Protein AF-A0A0J6S9B8-F1 (afdb_monomer_lite)

Foldseek 3Di:
DLVVLVVQLVVLVVVPPVSVVSNVVSVVVNVVVVVVVVVVVVVVVVVVVVVVVVVVVVVVVVVVVVVVVVVVVVVVVVVVVVVVVVVVVVVVVVVVVVVVVVVVVVVVVVVVVVVVVVVVVVVVVVVVVVVVVVVVVVVVVVVVVVVVLVVVVVVVDPLSLLVCLVVLLVNLVVQVVCVVVVNDADALPDQSGDDSLVVNVPDCPPPLSVQLNVLSVQLRVLSSQLRVCVVVVNPVRNVVSVVSNVVSSVSNSVSSVVVSVD

Sequence (262 aa):
TNLLALNATIEAARAGEAGRGFAVVAAEVKQLSGQTARATEQIRGRLAVLLQELAAIQAAVAESRHAVASGTAAVARVESRVAQEGQAVARSAEGIRALAEVLGQQEAATAEISAGVQQVAGKAQKTRSEIDGLMEILVRAEAAAQDALGASAARGLSAYALVRLPADMGMWKRRLAAALVGLGSVGAAEPPFRDAAADLGIDATDPAAARLIAAGAEAKGHAAAMAAALGQNDWGKAIPAYQAFETAAKAMVAAAEGLARR

Organism: NCBI:txid1187852

Radius of gyration: 68.64 Å; chains: 1; bounding box: 128×27×180 Å

Secondary structure (DSSP, 8-state):
-HHHHHHHHHHHHHTGGGGHHHHHHHHHHHHHHHHHHHHHHHHHHHHHHHHHHHHHHHHHHHHHHHHHHHHHHHHHHHHHHHHHHHHHHHHHHHHHHHHHHHHHHHHHHHHHHHHHHHHHHHHHHHHHHHHHHHHHHHHHHHHHHHHHHHHHHTT--TTHHHHHHHHHHHHHHHHHHHHHTTSS---TTS-SS--HHHHTT--TTSHHHHHHHHHHHHHHHHHHHHHHHHHTT-HHHHHHHHHHHHHHHHHHHHHHHHHHT-

pLDDT: mean 88.13, std 9.47, range [54.19, 98.44]

InterPro domains:
  IPR004089 Methyl-accepting chemotaxis protein (MCP) signalling domain [PF00015] (1-121)
  IPR004089 Methyl-accepting chemotaxis protein (MCP) signalling domain [PS50111] (1-121)

Structure (mmCIF, N/CA/C/O backbone):
data_AF-A0A0J6S9B8-F1
#
_entry.id   AF-A0A0J6S9B8-F1
#
loop_
_atom_site.group_PDB
_atom_site.id
_atom_site.type_symbol
_atom_site.label_atom_id
_atom_site.label_alt_id
_atom_site.label_comp_id
_atom_site.label_asym_id
_atom_site.label_entity_id
_atom_site.label_seq_id
_atom_site.pdbx_PDB_ins_code
_atom_site.Cartn_x
_atom_site.Cartn_y
_atom_site.Cartn_z
_atom_site.occupancy
_atom_site.B_iso_or_equiv
_atom_site.auth_seq_id
_atom_site.auth_comp_id
_atom_site.auth_asym_id
_atom_site.auth_atom_id
_atom_site.pdbx_PDB_model_num
ATOM 1 N N . THR A 1 1 ? -64.694 -10.418 80.039 1.00 82.56 1 THR A N 1
ATOM 2 C CA . THR A 1 1 ? -64.930 -9.285 80.963 1.00 82.56 1 THR A CA 1
ATOM 3 C C . THR A 1 1 ? -66.244 -8.566 80.686 1.00 82.56 1 THR A C 1
ATOM 5 O O . THR A 1 1 ? -67.045 -8.496 81.602 1.00 82.56 1 THR A O 1
ATOM 8 N N . ASN A 1 2 ? -66.552 -8.141 79.453 1.00 83.38 2 ASN A N 1
ATOM 9 C CA . ASN A 1 2 ? -67.821 -7.452 79.132 1.00 83.38 2 ASN A CA 1
ATOM 10 C C . ASN A 1 2 ? -69.100 -8.239 79.512 1.00 83.38 2 ASN A C 1
ATOM 12 O O . ASN A 1 2 ? -70.012 -7.684 80.114 1.00 83.38 2 ASN A O 1
ATOM 16 N N . LEU A 1 3 ? -69.151 -9.545 79.214 1.00 84.62 3 LEU A N 1
ATOM 17 C CA . LEU A 1 3 ? -70.282 -10.414 79.589 1.00 84.62 3 LEU A CA 1
ATOM 18 C C . LEU A 1 3 ? -70.400 -10.623 81.107 1.00 84.62 3 LEU A C 1
ATOM 20 O O . LEU A 1 3 ? -71.501 -10.683 81.641 1.00 84.62 3 LEU A O 1
ATOM 24 N N . LEU A 1 4 ? -69.264 -10.680 81.808 1.00 85.94 4 LEU A N 1
ATOM 25 C CA . LEU A 1 4 ? -69.227 -10.773 83.271 1.00 85.94 4 LEU A CA 1
ATOM 26 C C . LEU A 1 4 ? -69.739 -9.479 83.918 1.00 85.94 4 LEU A C 1
ATOM 28 O O . LEU A 1 4 ? -70.525 -9.537 84.855 1.00 85.94 4 LEU A O 1
ATOM 32 N N . ALA A 1 5 ? -69.348 -8.322 83.378 1.00 86.88 5 ALA A N 1
ATOM 33 C CA . ALA A 1 5 ? -69.825 -7.016 83.823 1.00 86.88 5 ALA A CA 1
ATOM 34 C C . ALA A 1 5 ? -71.331 -6.837 83.573 1.00 86.88 5 ALA A C 1
ATOM 36 O O . ALA A 1 5 ? -72.035 -6.323 84.431 1.00 86.88 5 ALA A O 1
ATOM 37 N N . LEU A 1 6 ? -71.841 -7.328 82.437 1.00 84.56 6 LEU A N 1
ATOM 38 C CA . LEU A 1 6 ? -73.271 -7.327 82.128 1.00 84.56 6 LEU A CA 1
ATOM 39 C C . LEU A 1 6 ? -74.076 -8.178 83.122 1.00 84.56 6 LEU A C 1
ATOM 41 O O . LEU A 1 6 ? -75.077 -7.699 83.650 1.00 84.56 6 LEU A O 1
ATOM 45 N N . ASN A 1 7 ? -73.618 -9.401 83.408 1.00 86.44 7 ASN A N 1
ATOM 46 C CA . ASN A 1 7 ? -74.248 -10.267 84.408 1.00 86.44 7 ASN A CA 1
ATOM 47 C C . ASN A 1 7 ? -74.227 -9.620 85.803 1.00 86.44 7 ASN A C 1
ATOM 49 O O . ASN A 1 7 ? -75.223 -9.677 86.518 1.00 86.44 7 ASN A O 1
ATOM 53 N N . ALA A 1 8 ? -73.136 -8.935 86.161 1.00 85.81 8 ALA A N 1
ATOM 54 C CA . ALA A 1 8 ? -73.041 -8.193 87.416 1.00 85.81 8 ALA A CA 1
ATOM 55 C C . ALA A 1 8 ? -74.003 -6.990 87.476 1.00 85.81 8 ALA A C 1
ATOM 57 O O . ALA A 1 8 ? -74.590 -6.741 88.524 1.00 85.81 8 ALA A O 1
ATOM 58 N N . THR A 1 9 ? -74.221 -6.265 86.371 1.00 84.38 9 THR A N 1
ATOM 59 C CA . THR A 1 9 ? -75.218 -5.178 86.313 1.00 84.38 9 THR A CA 1
ATOM 60 C C . THR A 1 9 ? -76.645 -5.706 86.487 1.00 84.38 9 THR A C 1
ATOM 62 O O . THR A 1 9 ? -77.443 -5.076 87.179 1.00 84.38 9 THR A O 1
ATOM 65 N N . ILE A 1 10 ? -76.964 -6.858 85.885 1.00 84.44 10 ILE A N 1
ATOM 66 C CA . ILE A 1 10 ? -78.279 -7.508 86.008 1.00 84.44 10 ILE A CA 1
ATOM 67 C C . ILE A 1 10 ? -78.537 -7.917 87.465 1.00 84.44 10 ILE A C 1
ATOM 69 O O . ILE A 1 10 ? -79.589 -7.588 88.012 1.00 84.44 10 ILE A O 1
ATOM 73 N N . GLU A 1 11 ? -77.565 -8.556 88.120 1.00 88.25 11 GLU A N 1
ATOM 74 C CA . GLU A 1 11 ? -77.735 -9.004 89.508 1.00 88.25 11 GLU A CA 1
ATOM 75 C C . GLU A 1 11 ? -77.735 -7.832 90.504 1.00 88.25 11 GLU A C 1
ATOM 77 O O . GLU A 1 11 ? -78.488 -7.842 91.478 1.00 88.25 11 GLU A O 1
ATOM 82 N N . ALA A 1 12 ? -76.986 -6.760 90.219 1.00 85.56 12 ALA A N 1
ATOM 83 C CA . ALA A 1 12 ? -77.038 -5.520 90.992 1.00 85.56 12 ALA A CA 1
ATOM 84 C C . ALA A 1 12 ? -78.398 -4.804 90.874 1.00 85.56 12 ALA A C 1
ATOM 86 O O . ALA A 1 12 ? -78.894 -4.277 91.868 1.00 85.56 12 ALA A O 1
ATOM 87 N N . ALA A 1 13 ? -79.034 -4.821 89.695 1.00 82.56 13 ALA A N 1
ATOM 88 C CA . ALA A 1 13 ? -80.389 -4.295 89.508 1.00 82.56 13 ALA A CA 1
ATOM 89 C C . ALA A 1 13 ? -81.443 -5.137 90.250 1.00 82.56 13 ALA A C 1
ATOM 91 O O . ALA A 1 13 ? -82.409 -4.597 90.789 1.00 82.56 13 ALA A O 1
ATOM 92 N N . ARG A 1 14 ? -81.229 -6.456 90.331 1.00 85.75 14 ARG A N 1
ATOM 93 C CA . ARG A 1 14 ? -82.096 -7.398 91.052 1.00 85.75 14 ARG A CA 1
ATOM 94 C C . ARG A 1 14 ? -82.077 -7.194 92.572 1.00 85.75 14 ARG A C 1
ATOM 96 O O . ARG A 1 14 ? -83.083 -7.450 93.226 1.00 85.75 14 ARG A O 1
ATOM 103 N N . ALA A 1 15 ? -80.966 -6.700 93.121 1.00 85.88 15 ALA A N 1
ATOM 104 C CA . ALA A 1 15 ? -80.798 -6.398 94.545 1.00 85.88 15 ALA A CA 1
ATOM 105 C C . ALA A 1 15 ? -81.412 -5.049 94.998 1.00 85.88 15 ALA A C 1
ATOM 107 O O . ALA A 1 15 ? -81.367 -4.726 96.187 1.00 85.88 15 ALA A O 1
ATOM 108 N N . GLY A 1 16 ? -81.990 -4.250 94.089 1.00 80.25 16 GLY A N 1
ATOM 109 C CA . GLY A 1 16 ? -82.663 -2.987 94.427 1.00 80.25 16 GLY A CA 1
ATOM 110 C C . GLY A 1 16 ? -81.725 -1.912 95.006 1.00 80.25 16 GLY A C 1
ATOM 111 O O . GLY A 1 16 ? -80.613 -1.717 94.517 1.00 80.25 16 GLY A O 1
ATOM 112 N N . GLU A 1 17 ? -82.159 -1.193 96.051 1.00 78.31 17 GLU A N 1
ATOM 113 C CA . GLU A 1 17 ? -81.389 -0.104 96.697 1.00 78.31 17 GLU A CA 1
ATOM 114 C C . GLU A 1 17 ? -80.023 -0.572 97.243 1.00 78.31 17 GLU A C 1
ATOM 116 O O . GLU A 1 17 ? -79.034 0.154 97.132 1.00 78.31 17 GLU A O 1
ATOM 121 N N . ALA A 1 18 ? -79.926 -1.811 97.745 1.00 78.94 18 ALA A N 1
ATOM 122 C CA . ALA A 1 18 ? -78.680 -2.379 98.273 1.00 78.94 18 ALA A CA 1
ATOM 123 C C . ALA A 1 18 ? -77.620 -2.657 97.182 1.00 78.94 18 ALA A C 1
ATOM 125 O O . ALA A 1 18 ? -76.432 -2.767 97.484 1.00 78.94 18 ALA A O 1
ATOM 126 N N . GLY A 1 19 ? -78.030 -2.752 95.910 1.00 84.00 19 GLY A N 1
ATOM 127 C CA . GLY A 1 19 ? -77.163 -3.062 94.768 1.00 84.00 19 GLY A CA 1
ATOM 128 C C . GLY A 1 19 ? -76.593 -1.848 94.025 1.00 84.00 19 GLY A C 1
ATOM 129 O O . GLY A 1 19 ? -75.769 -2.025 93.127 1.00 84.00 19 GLY A O 1
ATOM 130 N N . ARG A 1 20 ? -76.980 -0.610 94.380 1.00 81.56 20 ARG A N 1
ATOM 131 C CA . ARG A 1 20 ? -76.606 0.613 93.633 1.00 81.56 20 ARG A CA 1
ATOM 132 C C . ARG A 1 20 ? -75.097 0.788 93.436 1.00 81.56 20 ARG A C 1
ATOM 134 O O . ARG A 1 20 ? -74.664 1.096 92.328 1.00 81.56 20 ARG A O 1
ATOM 141 N N . GLY A 1 21 ? -74.294 0.561 94.478 1.00 85.94 21 GLY A N 1
ATOM 142 C CA . GLY A 1 21 ? -72.831 0.666 94.392 1.00 85.94 21 GLY A CA 1
ATOM 143 C C . GLY A 1 21 ? -72.216 -0.369 93.442 1.00 85.94 21 GLY A C 1
ATOM 144 O O . GLY A 1 21 ? -71.359 -0.035 92.626 1.00 85.94 21 GLY A O 1
ATOM 145 N N . PHE A 1 22 ? -72.718 -1.609 93.474 1.00 87.75 22 PHE A N 1
ATOM 146 C CA . PHE A 1 22 ? -72.291 -2.671 92.559 1.00 87.75 22 PHE A CA 1
ATOM 147 C C . PHE A 1 22 ? -72.713 -2.401 91.111 1.00 87.75 22 PHE A C 1
ATOM 149 O O . PHE A 1 22 ? -71.955 -2.711 90.193 1.00 87.75 22 PHE A O 1
ATOM 156 N N . ALA A 1 23 ? -73.873 -1.775 90.891 1.00 86.69 23 ALA A N 1
ATOM 157 C CA . ALA A 1 23 ? -74.338 -1.406 89.557 1.00 86.69 23 ALA A CA 1
ATOM 158 C C . ALA A 1 23 ? -73.419 -0.366 88.889 1.00 86.69 23 ALA A C 1
ATOM 160 O O . ALA A 1 23 ? -73.105 -0.510 87.707 1.00 86.69 23 ALA A O 1
ATOM 161 N N . VAL A 1 24 ? -72.937 0.633 89.645 1.00 88.62 24 VAL A N 1
ATOM 162 C CA . VAL A 1 24 ? -71.978 1.641 89.151 1.00 88.62 24 VAL A CA 1
ATOM 163 C C . VAL A 1 24 ? 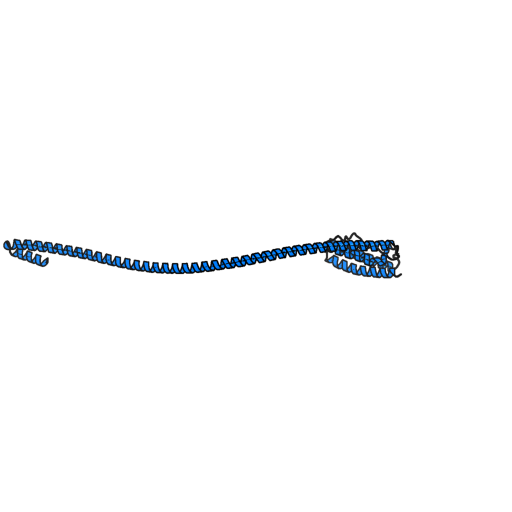-70.646 0.989 88.777 1.00 88.62 24 VAL A C 1
ATOM 165 O O . VAL A 1 24 ? -70.154 1.195 87.670 1.00 88.62 24 VAL A O 1
ATOM 168 N N . VAL A 1 25 ? -70.097 0.137 89.649 1.00 90.88 25 VAL A N 1
ATOM 169 C CA . VAL A 1 25 ? -68.846 -0.586 89.360 1.00 90.88 25 VAL A CA 1
ATOM 170 C C . VAL A 1 25 ? -69.007 -1.497 88.139 1.00 90.88 25 VAL A C 1
ATOM 172 O O . VAL A 1 25 ? -68.148 -1.510 87.260 1.00 90.88 25 VAL A O 1
ATOM 175 N N . ALA A 1 26 ? -70.119 -2.228 88.027 1.00 90.56 26 ALA A N 1
ATOM 176 C CA . ALA A 1 26 ? -70.382 -3.096 86.883 1.00 90.56 26 ALA A CA 1
ATOM 177 C C . ALA A 1 26 ? -70.512 -2.310 85.563 1.00 90.56 26 ALA A C 1
ATOM 179 O O . ALA A 1 26 ? -70.000 -2.755 84.533 1.00 90.56 26 ALA A O 1
ATOM 180 N N . ALA A 1 27 ? -71.140 -1.128 85.586 1.00 88.38 27 ALA A N 1
ATOM 181 C CA . ALA A 1 27 ? -71.220 -0.239 84.427 1.00 88.38 27 ALA A CA 1
ATOM 182 C C . ALA A 1 27 ? -69.834 0.282 84.000 1.00 88.38 27 ALA A C 1
ATOM 184 O O . ALA A 1 27 ? -69.509 0.228 82.812 1.00 88.38 27 ALA A O 1
ATOM 185 N N . GLU A 1 28 ? -68.990 0.683 84.954 1.00 92.25 28 GLU A N 1
ATOM 186 C CA . GLU A 1 28 ? -67.619 1.139 84.689 1.00 92.25 28 GLU A CA 1
ATOM 187 C C . GLU A 1 28 ? -66.758 0.008 84.097 1.00 92.25 28 GLU A C 1
ATOM 189 O O . GLU A 1 28 ? -66.085 0.187 83.081 1.00 92.25 28 GLU A O 1
ATOM 194 N N . VAL A 1 29 ? -66.853 -1.213 84.646 1.00 93.44 29 VAL A N 1
ATOM 195 C CA . VAL A 1 29 ? -66.151 -2.398 84.115 1.00 93.44 29 VAL A CA 1
ATOM 196 C C . VAL A 1 29 ? -66.637 -2.751 82.704 1.00 93.44 29 VAL A C 1
ATOM 198 O O . VAL A 1 29 ? -65.832 -3.147 81.851 1.00 93.44 29 VAL A O 1
ATOM 201 N N . LYS A 1 30 ? -67.937 -2.599 82.416 1.00 88.75 30 LYS A N 1
ATOM 202 C CA . LYS A 1 30 ? -68.505 -2.789 81.071 1.00 88.75 30 LYS A CA 1
ATOM 203 C C . LYS A 1 30 ? -67.944 -1.753 80.091 1.00 88.75 30 LYS A C 1
ATOM 205 O O . LYS A 1 30 ? -67.518 -2.117 78.992 1.00 88.75 30 LYS A O 1
ATOM 210 N N . GLN A 1 31 ? -67.883 -0.485 80.494 1.00 91.88 31 GLN A N 1
ATOM 211 C CA . GLN A 1 31 ? -67.331 0.600 79.684 1.00 91.88 31 GLN A CA 1
ATOM 212 C C . GLN A 1 31 ? -65.833 0.407 79.404 1.00 91.88 31 GLN A C 1
ATOM 214 O O . GLN A 1 31 ? -65.429 0.474 78.237 1.00 91.88 31 GLN A O 1
ATOM 219 N N . LEU A 1 32 ? -65.030 0.088 80.429 1.00 93.75 32 LEU A N 1
ATOM 220 C CA . LEU A 1 32 ? -63.610 -0.247 80.274 1.00 93.75 32 LEU A CA 1
ATOM 221 C C . LEU A 1 32 ? -63.427 -1.438 79.335 1.00 93.75 32 LEU A C 1
ATOM 223 O O . LEU A 1 32 ? -62.639 -1.361 78.401 1.00 93.75 32 LEU A O 1
ATOM 227 N N . SER A 1 33 ? -64.207 -2.511 79.512 1.00 94.19 33 SER A N 1
ATOM 228 C CA . SER A 1 33 ? -64.139 -3.690 78.637 1.00 94.19 33 SER A CA 1
ATOM 229 C C . SER A 1 33 ? -64.409 -3.336 77.170 1.00 94.19 33 SER A C 1
ATOM 231 O O . SER A 1 33 ? -63.730 -3.843 76.276 1.00 94.19 33 SER A O 1
ATOM 233 N N . GLY A 1 34 ? -65.375 -2.447 76.911 1.00 93.06 34 GLY A N 1
ATOM 234 C CA . GLY A 1 34 ? -65.659 -1.936 75.569 1.00 93.06 34 GLY A CA 1
ATOM 235 C C . GLY A 1 34 ? -64.537 -1.057 75.005 1.00 93.06 34 GLY A C 1
ATOM 236 O O . GLY A 1 34 ? -64.209 -1.160 73.822 1.00 93.06 34 GLY A O 1
ATOM 237 N N . GLN A 1 35 ? -63.912 -0.207 75.827 1.00 94.38 35 GLN A N 1
ATOM 238 C CA . GLN A 1 35 ? -62.706 0.534 75.432 1.00 94.38 35 GLN A CA 1
ATOM 239 C C . GLN A 1 35 ? -61.536 -0.407 75.116 1.00 94.38 35 GLN A C 1
ATOM 241 O O . GLN A 1 35 ? -60.927 -0.258 74.060 1.00 94.38 35 GLN A O 1
ATOM 246 N N . THR A 1 36 ? -61.270 -1.412 75.953 1.00 94.81 36 THR A N 1
ATOM 247 C CA . THR A 1 36 ? -60.215 -2.409 75.725 1.00 94.81 36 THR A CA 1
ATOM 248 C C . THR A 1 36 ? -60.436 -3.179 74.425 1.00 94.81 36 THR A C 1
ATOM 250 O O . THR A 1 36 ? -59.493 -3.363 73.657 1.00 94.81 36 THR A O 1
ATOM 253 N N . ALA A 1 37 ? -61.673 -3.597 74.134 1.00 94.25 37 ALA A N 1
ATOM 254 C CA . ALA A 1 37 ? -62.001 -4.286 72.886 1.00 94.25 37 ALA A CA 1
ATOM 255 C C . ALA A 1 37 ? -61.728 -3.402 71.657 1.00 94.25 37 ALA A C 1
ATOM 257 O O . ALA A 1 37 ? -61.067 -3.842 70.718 1.00 94.25 37 ALA A O 1
ATOM 258 N N . ARG A 1 38 ? -62.158 -2.132 71.690 1.00 95.06 38 ARG A N 1
ATOM 259 C CA . ARG A 1 38 ? -61.890 -1.165 70.610 1.00 95.06 38 ARG A CA 1
ATOM 260 C C . ARG A 1 38 ? -60.400 -0.892 70.422 1.00 95.06 38 ARG A C 1
ATOM 262 O O . ARG A 1 38 ? -59.928 -0.905 69.291 1.00 95.06 38 ARG A O 1
ATOM 269 N N . ALA A 1 39 ? -59.662 -0.687 71.511 1.00 95.81 39 ALA A N 1
ATOM 270 C CA . ALA A 1 39 ? -58.216 -0.491 71.456 1.00 95.81 39 ALA A CA 1
ATOM 271 C C . ALA A 1 39 ? -57.509 -1.722 70.866 1.00 95.81 39 ALA A C 1
ATOM 273 O O . ALA A 1 39 ? -56.611 -1.583 70.040 1.00 95.81 39 ALA A O 1
ATOM 274 N N . THR A 1 40 ? -57.959 -2.927 71.227 1.00 95.81 40 THR A N 1
ATOM 275 C CA . THR A 1 40 ? -57.417 -4.180 70.689 1.00 95.81 40 THR A CA 1
ATOM 276 C C . THR A 1 40 ? -57.686 -4.301 69.189 1.00 95.81 40 THR A C 1
ATOM 278 O O . THR A 1 40 ? -56.783 -4.692 68.454 1.00 95.81 40 THR A O 1
ATOM 281 N N . GLU A 1 41 ? -58.871 -3.913 68.704 1.00 95.88 41 GLU A N 1
ATOM 282 C CA . GLU A 1 41 ? -59.127 -3.894 67.258 1.00 95.88 41 GLU A CA 1
ATOM 283 C C . GLU A 1 41 ? -58.307 -2.848 66.506 1.00 95.88 41 GLU A C 1
ATOM 285 O O . GLU A 1 41 ? -57.776 -3.130 65.433 1.00 95.88 41 GLU A O 1
ATOM 290 N N . GLN A 1 42 ? -58.110 -1.663 67.082 1.00 96.94 42 GLN A N 1
ATOM 291 C C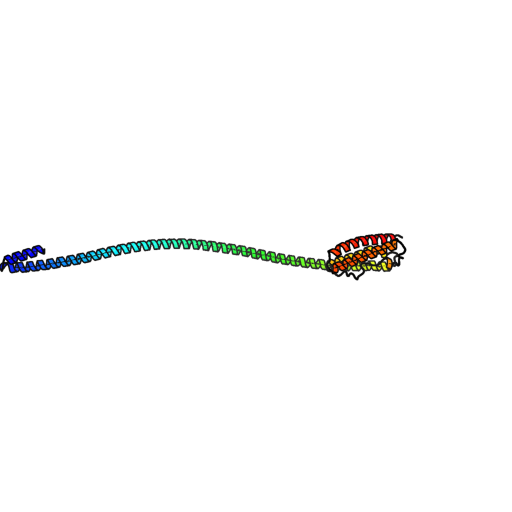A . GLN A 1 42 ? -57.203 -0.674 66.497 1.00 96.94 42 GLN A CA 1
ATOM 292 C C . GLN A 1 42 ? -55.762 -1.198 66.421 1.00 96.94 42 GLN A C 1
ATOM 294 O O . GLN A 1 42 ? -55.089 -0.987 65.412 1.00 96.94 42 GLN A O 1
ATOM 299 N N . ILE A 1 43 ? -55.291 -1.908 67.453 1.00 96.69 43 ILE A N 1
ATOM 300 C CA . ILE A 1 43 ? -53.974 -2.560 67.451 1.00 96.69 43 ILE A CA 1
ATOM 301 C C . ILE A 1 43 ? -53.906 -3.637 66.362 1.00 96.69 43 ILE A C 1
ATOM 303 O O . ILE A 1 43 ? -52.930 -3.663 65.615 1.00 96.69 43 ILE A O 1
ATOM 307 N N . ARG A 1 44 ? -54.935 -4.484 66.217 1.00 97.06 44 ARG A N 1
ATOM 308 C CA . ARG A 1 44 ? -54.997 -5.497 65.147 1.00 97.06 44 ARG A CA 1
ATOM 309 C C . ARG A 1 44 ? -54.942 -4.870 63.759 1.00 97.06 44 ARG A C 1
ATOM 311 O O . ARG A 1 44 ? -54.160 -5.324 62.930 1.00 97.06 44 ARG A O 1
ATOM 318 N N . GLY A 1 45 ? -55.707 -3.804 63.525 1.00 97.44 45 GLY A N 1
ATOM 319 C CA . GLY A 1 45 ? -55.681 -3.067 62.261 1.00 97.44 45 GLY A CA 1
ATOM 320 C C . GLY A 1 45 ? -54.296 -2.490 61.955 1.00 97.44 45 GLY A C 1
ATOM 321 O O . GLY A 1 45 ? -53.779 -2.677 60.857 1.00 97.44 45 GLY A O 1
ATOM 322 N N . ARG A 1 46 ? -53.646 -1.863 62.946 1.00 97.19 46 ARG A N 1
ATOM 323 C CA . ARG A 1 46 ? -52.271 -1.354 62.799 1.00 97.19 46 ARG A CA 1
ATOM 324 C C . ARG A 1 46 ? -51.262 -2.468 62.526 1.00 97.19 46 ARG A C 1
ATOM 326 O O . ARG A 1 46 ? -50.380 -2.288 61.695 1.00 97.19 46 ARG A O 1
ATOM 333 N N . LEU A 1 47 ? -51.398 -3.614 63.193 1.00 97.06 47 LEU A N 1
ATOM 334 C CA . LEU A 1 47 ? -50.527 -4.766 62.972 1.00 97.06 47 LEU A CA 1
ATOM 335 C C . LEU A 1 47 ? -50.688 -5.327 61.554 1.00 97.06 47 LEU A C 1
ATOM 337 O O . LEU A 1 47 ? -49.690 -5.650 60.920 1.00 97.06 47 LEU A O 1
ATOM 341 N N . ALA A 1 48 ? -51.916 -5.402 61.036 1.00 97.19 48 ALA A N 1
ATOM 342 C CA . ALA A 1 48 ? -52.169 -5.849 59.668 1.00 97.19 48 ALA A CA 1
ATOM 343 C C . ALA A 1 48 ? -51.497 -4.932 58.630 1.00 97.19 48 ALA A C 1
ATOM 345 O O . ALA A 1 48 ? -50.841 -5.429 57.717 1.00 97.19 48 ALA A O 1
ATOM 346 N N . VAL A 1 49 ? -51.594 -3.609 58.811 1.00 97.75 49 VAL A N 1
ATOM 347 C CA . VAL A 1 49 ? -50.911 -2.628 57.947 1.00 97.75 49 VAL A CA 1
ATOM 348 C C . VAL A 1 49 ? -49.393 -2.794 58.025 1.00 97.75 49 VAL A C 1
ATOM 350 O O . VAL A 1 49 ? -48.747 -2.914 56.989 1.00 97.75 49 VAL A O 1
ATOM 353 N N . LEU A 1 50 ? -48.824 -2.897 59.231 1.00 97.44 50 LEU A N 1
ATOM 354 C CA . LEU A 1 50 ? -47.383 -3.113 59.410 1.00 97.44 50 LEU A CA 1
ATOM 355 C C . LEU A 1 50 ? -46.896 -4.397 58.730 1.00 97.44 50 LEU A C 1
ATOM 357 O O . LEU A 1 50 ? -45.836 -4.398 58.111 1.00 97.44 50 LEU A O 1
ATOM 361 N N . LEU A 1 51 ? -47.657 -5.491 58.818 1.00 97.25 51 LEU A N 1
ATOM 362 C CA . LEU A 1 51 ? -47.310 -6.746 58.145 1.00 97.25 51 LEU A CA 1
ATOM 363 C C . LEU A 1 51 ? -47.342 -6.601 56.617 1.00 97.25 51 LEU A C 1
ATOM 365 O O . LEU A 1 51 ? -46.467 -7.139 55.937 1.00 97.25 51 LEU A O 1
ATOM 369 N N . GLN A 1 52 ? -48.308 -5.854 56.079 1.00 97.69 52 GLN A N 1
ATOM 370 C CA . GLN A 1 52 ? -48.382 -5.562 54.648 1.00 97.69 52 GLN A CA 1
ATOM 371 C C . GLN A 1 52 ? -47.201 -4.695 54.181 1.00 97.69 52 GLN A C 1
ATOM 373 O O . GLN A 1 52 ? -46.582 -4.999 53.160 1.00 97.69 52 GLN A O 1
ATOM 378 N N . GLU A 1 53 ? -46.847 -3.655 54.937 1.00 97.94 53 GLU A N 1
ATOM 379 C CA . GLU A 1 53 ? -45.678 -2.815 54.656 1.00 97.94 53 GLU A CA 1
ATOM 380 C C . GLU A 1 53 ? -44.378 -3.626 54.714 1.00 97.94 53 GLU A C 1
ATOM 382 O O . GLU A 1 53 ? -43.529 -3.505 53.832 1.00 97.94 53 GLU A O 1
ATOM 387 N N . LEU A 1 54 ? -44.241 -4.525 55.694 1.00 97.75 54 LEU A N 1
ATOM 388 C CA . LEU A 1 54 ? -43.071 -5.392 55.819 1.00 97.75 54 LEU A CA 1
ATOM 389 C C . LEU A 1 54 ? -42.930 -6.348 54.624 1.00 97.75 54 LEU A C 1
ATOM 391 O O . LEU A 1 54 ? -41.813 -6.618 54.178 1.00 97.75 54 LEU A O 1
ATOM 395 N N . ALA A 1 55 ? -44.043 -6.854 54.087 1.00 97.44 55 ALA A N 1
ATOM 396 C CA . ALA A 1 55 ? -44.039 -7.672 52.877 1.00 97.44 55 ALA A CA 1
ATOM 397 C C . ALA A 1 55 ? -43.603 -6.860 51.644 1.00 97.44 55 ALA A C 1
ATOM 399 O O . ALA A 1 55 ? -42.778 -7.332 50.859 1.00 97.44 55 ALA A O 1
ATOM 400 N N . ALA A 1 56 ? -44.085 -5.620 51.507 1.00 97.69 56 ALA A N 1
ATOM 401 C CA . ALA A 1 56 ? -43.673 -4.719 50.430 1.00 97.69 56 ALA A CA 1
ATOM 402 C C . ALA A 1 56 ? -42.177 -4.367 50.512 1.00 97.69 56 ALA A C 1
ATOM 404 O O . ALA A 1 56 ? -41.474 -4.410 49.502 1.00 97.69 56 ALA A O 1
ATOM 405 N N . ILE A 1 57 ? -41.662 -4.098 51.718 1.00 98.06 57 ILE A N 1
ATOM 406 C CA . ILE A 1 57 ? -40.233 -3.844 51.950 1.00 98.06 57 ILE A CA 1
ATOM 407 C C . ILE A 1 57 ? -39.398 -5.066 51.554 1.00 98.06 57 ILE A C 1
ATOM 409 O O . ILE A 1 57 ? -38.385 -4.920 50.872 1.00 98.06 57 ILE A O 1
ATOM 413 N N . GLN A 1 58 ? -39.815 -6.277 51.933 1.00 98.12 58 GLN A N 1
ATOM 414 C CA . GLN A 1 58 ? -39.097 -7.497 51.554 1.00 98.12 58 GLN A CA 1
ATOM 415 C C . GLN A 1 58 ? -39.050 -7.698 50.035 1.00 98.12 58 GLN A C 1
ATOM 417 O O . GLN A 1 58 ? -37.992 -8.049 49.506 1.00 98.12 58 GLN A O 1
ATOM 422 N N . ALA A 1 59 ? -40.151 -7.425 49.329 1.00 97.94 59 ALA A N 1
ATOM 423 C CA . ALA A 1 59 ? -40.183 -7.476 47.869 1.00 97.94 59 ALA A CA 1
ATOM 424 C C . ALA A 1 59 ? -39.222 -6.449 47.242 1.00 97.94 59 ALA A C 1
ATOM 426 O O . ALA A 1 59 ? -38.400 -6.813 46.402 1.00 97.94 59 ALA A O 1
ATOM 427 N N . ALA A 1 60 ? -39.242 -5.199 47.715 1.00 98.12 60 ALA A N 1
ATOM 428 C CA . ALA A 1 60 ? -38.351 -4.143 47.230 1.00 98.12 60 ALA A CA 1
ATOM 429 C C . ALA A 1 60 ? -36.862 -4.451 47.490 1.00 98.12 60 ALA A C 1
ATOM 431 O O . ALA A 1 60 ? -35.997 -4.165 46.658 1.00 98.12 60 ALA A O 1
ATOM 432 N N . VAL A 1 61 ? -36.544 -5.078 48.629 1.00 98.25 61 VAL A N 1
ATOM 433 C CA . VAL A 1 61 ? -35.182 -5.540 48.945 1.00 98.25 61 VAL A CA 1
ATOM 434 C C . VAL A 1 61 ? -34.754 -6.675 48.013 1.00 98.25 61 VAL A C 1
ATOM 436 O O . VAL A 1 61 ? -33.612 -6.677 47.548 1.00 98.25 61 VAL A O 1
ATOM 439 N N . ALA A 1 62 ? -35.639 -7.630 47.716 1.00 97.94 62 ALA A N 1
ATOM 440 C CA . ALA A 1 62 ? -35.345 -8.707 46.773 1.00 97.94 62 ALA A CA 1
ATOM 441 C C . ALA A 1 62 ? -35.083 -8.164 45.358 1.00 97.94 62 ALA A C 1
ATOM 443 O O . ALA A 1 62 ? -34.104 -8.555 44.720 1.00 97.94 62 ALA A O 1
ATOM 444 N N . GLU A 1 63 ? -35.893 -7.207 44.907 1.00 98.25 63 GLU A N 1
ATOM 445 C CA . GLU A 1 63 ? -35.714 -6.545 43.615 1.00 98.25 63 GLU A CA 1
ATOM 446 C C . GLU A 1 63 ? -34.411 -5.737 43.561 1.00 98.25 63 GLU A C 1
ATOM 448 O O . GLU A 1 63 ? -33.635 -5.874 42.614 1.00 98.25 63 GLU A O 1
ATOM 453 N N . SER A 1 64 ? -34.092 -4.989 44.623 1.00 98.19 64 SER A N 1
ATOM 454 C CA . SER A 1 64 ? -32.818 -4.264 44.731 1.00 98.19 64 SER A CA 1
ATOM 455 C C . SER A 1 64 ? -31.616 -5.207 44.665 1.00 98.19 64 SER A C 1
ATOM 457 O O . SER A 1 64 ? -30.642 -4.921 43.971 1.00 98.19 64 SER A O 1
ATOM 459 N N . ARG A 1 65 ? -31.676 -6.365 45.335 1.00 98.31 65 ARG A N 1
ATOM 460 C CA . ARG A 1 65 ? -30.614 -7.383 45.260 1.00 98.31 65 ARG A CA 1
ATOM 461 C C . ARG A 1 65 ? -30.436 -7.914 43.841 1.00 98.31 65 ARG A C 1
ATOM 463 O O . ARG A 1 65 ? -29.301 -8.065 43.395 1.00 98.31 65 ARG A O 1
ATOM 470 N N . HIS A 1 66 ? -31.532 -8.163 43.128 1.00 98.19 66 HIS A N 1
ATOM 471 C CA . HIS A 1 66 ? -31.477 -8.605 41.737 1.00 98.19 66 HIS A CA 1
ATOM 472 C C . HIS A 1 66 ? -30.885 -7.525 40.817 1.00 98.19 66 HIS A C 1
ATOM 474 O O . HIS A 1 66 ? -30.013 -7.818 39.997 1.00 98.19 66 HIS A O 1
ATOM 480 N N . ALA A 1 67 ? -31.294 -6.265 40.986 1.00 98.19 67 ALA A N 1
ATOM 481 C CA . ALA A 1 67 ? -30.752 -5.138 40.230 1.00 98.19 67 ALA A CA 1
ATOM 482 C C . ALA A 1 67 ? -29.242 -4.964 40.465 1.00 98.19 67 ALA A C 1
ATOM 484 O O . ALA A 1 67 ? -28.485 -4.810 39.506 1.00 98.19 67 ALA A O 1
ATOM 485 N N . VAL A 1 68 ? -28.788 -5.073 41.719 1.00 98.38 68 VAL A N 1
ATOM 486 C CA . VAL A 1 68 ? -27.360 -5.024 42.069 1.00 98.38 68 VAL A CA 1
ATOM 487 C C . VAL A 1 68 ? -26.595 -6.181 41.425 1.00 98.38 68 VAL A C 1
ATOM 489 O O . VAL A 1 68 ? -25.558 -5.938 40.816 1.00 98.38 68 VAL A O 1
ATOM 492 N N . ALA A 1 69 ? -27.105 -7.414 41.486 1.00 98.06 69 ALA A N 1
ATOM 493 C CA . ALA A 1 69 ? -26.456 -8.571 40.862 1.00 98.06 69 ALA A CA 1
ATOM 494 C C . ALA A 1 69 ? -26.356 -8.444 39.328 1.00 98.06 69 ALA A C 1
ATOM 496 O O . ALA A 1 69 ? -25.344 -8.799 38.724 1.00 98.06 69 ALA A O 1
ATOM 497 N N . SER A 1 70 ? -27.390 -7.897 38.685 1.00 98.25 70 SER A N 1
ATOM 498 C CA . SER A 1 70 ? -27.358 -7.598 37.250 1.00 98.25 70 SER A CA 1
ATOM 499 C C . SER A 1 70 ? -26.335 -6.503 36.925 1.00 98.25 70 SER A C 1
ATOM 501 O O . SER A 1 70 ? -25.557 -6.632 35.974 1.00 98.25 70 SER A O 1
ATOM 503 N N . GLY A 1 71 ? -26.285 -5.452 37.751 1.00 98.19 71 GLY A N 1
ATOM 504 C CA . GLY A 1 71 ? -25.328 -4.355 37.628 1.00 98.19 71 GLY A CA 1
ATOM 505 C C . GLY A 1 71 ? -23.880 -4.823 37.754 1.00 98.19 71 GLY A C 1
ATOM 506 O O . GLY A 1 71 ? -23.059 -4.497 36.898 1.00 98.19 71 GLY A O 1
ATOM 507 N N . THR A 1 72 ? -23.563 -5.650 38.752 1.00 98.38 72 THR A N 1
ATOM 508 C CA . THR A 1 72 ? -22.207 -6.199 38.924 1.00 98.38 72 THR A CA 1
ATOM 509 C C . THR A 1 72 ? -21.804 -7.093 37.753 1.00 98.38 72 THR A C 1
ATOM 511 O O . THR A 1 72 ? -20.687 -6.976 37.249 1.00 98.38 72 THR A O 1
ATOM 514 N N . ALA A 1 73 ? -22.720 -7.919 37.237 1.00 98.19 73 ALA A N 1
ATOM 515 C CA . ALA A 1 73 ? -22.465 -8.720 36.042 1.00 98.19 73 ALA A CA 1
ATOM 516 C C . ALA A 1 73 ? -22.236 -7.851 34.791 1.00 98.19 73 ALA A C 1
ATOM 518 O O . ALA A 1 73 ? -21.421 -8.199 33.935 1.00 98.19 73 ALA A O 1
ATOM 519 N N . ALA A 1 74 ? -22.944 -6.726 34.659 1.00 98.31 74 ALA A N 1
ATOM 520 C CA . ALA A 1 74 ? -22.734 -5.782 33.566 1.00 98.31 74 ALA A CA 1
ATOM 521 C C . ALA A 1 74 ? -21.360 -5.104 33.649 1.00 98.31 74 ALA A C 1
ATOM 523 O O . ALA A 1 74 ? -20.667 -5.040 32.634 1.00 98.31 74 ALA A O 1
ATOM 524 N N . VAL A 1 75 ? -20.941 -4.676 34.844 1.00 98.44 75 VAL A N 1
ATOM 525 C CA . VAL A 1 75 ? -19.607 -4.098 35.079 1.00 98.44 75 VAL A CA 1
ATOM 526 C C . VAL A 1 75 ? -18.510 -5.095 34.703 1.00 98.44 75 VAL A C 1
ATOM 528 O O . VAL A 1 75 ? -17.641 -4.751 33.908 1.00 98.44 75 VAL A O 1
ATOM 531 N N . ALA A 1 76 ? -18.610 -6.354 35.139 1.00 98.25 76 ALA A N 1
ATOM 532 C CA . ALA A 1 76 ? -17.631 -7.387 34.787 1.00 98.25 76 ALA A CA 1
ATOM 533 C C . ALA A 1 76 ? -17.523 -7.616 33.263 1.00 98.25 76 ALA A C 1
ATOM 535 O O . ALA A 1 76 ? -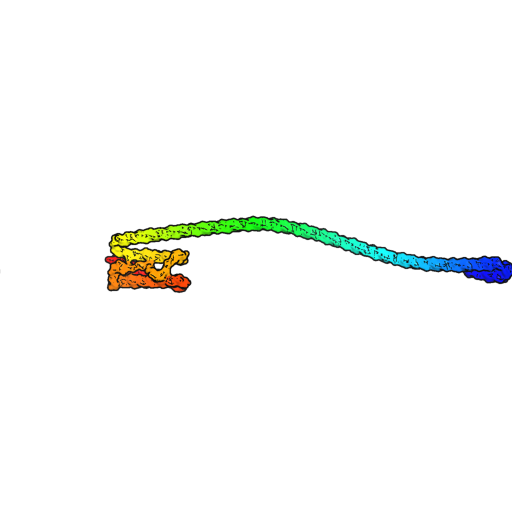16.433 -7.808 32.720 1.00 98.25 76 ALA A O 1
ATOM 536 N N . ARG A 1 77 ? -18.650 -7.554 32.533 1.00 98.38 77 ARG A N 1
ATOM 537 C CA . ARG A 1 77 ? -18.633 -7.621 31.059 1.00 98.38 77 ARG A CA 1
ATOM 538 C C . ARG A 1 77 ? -17.937 -6.412 30.435 1.00 98.38 77 ARG A C 1
ATOM 540 O O . ARG A 1 77 ? -17.215 -6.579 29.455 1.00 98.38 77 ARG A O 1
ATOM 547 N N . VAL A 1 78 ? -18.152 -5.212 30.974 1.00 98.38 78 VAL A N 1
ATOM 548 C CA . VAL A 1 78 ? -17.487 -3.989 30.497 1.00 98.38 78 VAL A CA 1
ATOM 549 C C . VAL A 1 78 ? -15.982 -4.071 30.731 1.00 98.38 78 VAL A C 1
ATOM 551 O O . VAL A 1 78 ? -15.228 -3.827 29.796 1.00 98.38 78 VAL A O 1
ATOM 554 N N . GLU A 1 79 ? -15.538 -4.493 31.914 1.00 98.31 79 GLU A N 1
ATOM 555 C CA . GLU A 1 79 ? -14.112 -4.672 32.222 1.00 98.31 79 GLU A CA 1
ATOM 556 C C . GLU A 1 79 ? -13.432 -5.638 31.245 1.00 98.31 79 GLU A C 1
ATOM 558 O O . GLU A 1 79 ? -12.376 -5.330 30.690 1.00 98.31 79 GLU A O 1
ATOM 563 N N . SER A 1 80 ? -14.075 -6.775 30.954 1.00 98.19 80 SER A N 1
ATOM 564 C CA . SER A 1 80 ? -13.570 -7.737 29.970 1.00 98.19 80 SER A CA 1
ATOM 565 C C . SER A 1 80 ? -13.445 -7.128 28.569 1.00 98.19 80 SER A C 1
ATOM 567 O O . SER A 1 80 ? -12.426 -7.319 27.903 1.00 98.19 80 SER A O 1
ATOM 569 N N . ARG A 1 81 ? -14.443 -6.352 28.126 1.00 98.31 81 ARG A N 1
ATOM 570 C CA . ARG A 1 81 ? -14.404 -5.672 26.823 1.00 98.31 81 ARG A CA 1
ATOM 571 C C . ARG A 1 81 ? -13.313 -4.608 26.753 1.00 98.31 81 ARG A C 1
ATOM 573 O O . ARG A 1 81 ? -12.603 -4.554 25.757 1.00 98.31 81 ARG A O 1
ATOM 580 N N . VAL A 1 82 ? -13.142 -3.813 27.808 1.00 98.25 82 VAL A N 1
ATOM 581 C CA . VAL A 1 82 ? -12.079 -2.799 27.886 1.00 98.25 82 VAL A CA 1
ATOM 582 C C . VAL A 1 82 ? -10.701 -3.457 27.808 1.00 98.25 82 VAL A C 1
ATOM 584 O O . VAL A 1 82 ? -9.832 -2.977 27.083 1.00 98.25 82 VAL A O 1
ATOM 587 N N . ALA A 1 83 ? -10.501 -4.595 28.479 1.00 97.94 83 ALA A N 1
ATOM 588 C CA . ALA A 1 83 ? -9.253 -5.348 28.378 1.00 97.94 83 ALA A CA 1
ATOM 589 C C . ALA A 1 83 ? -8.990 -5.855 26.945 1.00 97.94 83 ALA A C 1
ATOM 591 O O . ALA A 1 83 ? -7.868 -5.750 26.446 1.00 97.94 83 ALA A O 1
ATOM 592 N N . GLN A 1 84 ? -10.021 -6.363 26.259 1.00 98.19 84 GLN A N 1
ATOM 593 C CA . GLN A 1 84 ? -9.920 -6.802 24.860 1.00 98.19 84 GLN A CA 1
ATOM 594 C C . GLN A 1 84 ? -9.623 -5.640 23.902 1.00 98.19 84 GLN A C 1
ATOM 596 O O . GLN A 1 84 ? -8.775 -5.772 23.018 1.00 98.19 84 GLN A O 1
ATOM 601 N N . GLU A 1 85 ? -10.281 -4.493 24.084 1.00 97.94 85 GLU A N 1
ATOM 602 C CA . GLU A 1 85 ? -10.014 -3.280 23.304 1.00 97.94 85 GLU A CA 1
ATOM 603 C C . GLU A 1 85 ? -8.586 -2.775 23.541 1.00 97.94 85 GLU A C 1
ATOM 605 O O . GLU A 1 85 ? -7.886 -2.461 22.579 1.00 97.94 85 GLU A O 1
ATOM 610 N N . GLY A 1 86 ? -8.093 -2.809 24.783 1.00 98.19 86 GLY A N 1
ATOM 611 C CA . GLY A 1 86 ? -6.701 -2.486 25.105 1.00 98.19 86 GLY A CA 1
ATOM 612 C C . GLY A 1 86 ? -5.694 -3.366 24.355 1.00 98.19 86 GLY A C 1
ATOM 613 O O . GLY A 1 86 ? -4.730 -2.859 23.780 1.00 98.19 86 GLY A O 1
ATOM 614 N N . GLN A 1 87 ? -5.946 -4.677 24.273 1.00 98.06 87 GLN A N 1
ATOM 615 C CA . GLN A 1 87 ? -5.121 -5.591 23.473 1.00 98.06 87 GLN A CA 1
ATOM 616 C C . GLN A 1 87 ? -5.203 -5.291 21.969 1.00 98.06 87 GLN A C 1
ATOM 618 O O . GLN A 1 87 ? -4.196 -5.369 21.263 1.00 98.06 87 GLN A O 1
ATOM 623 N N . ALA A 1 88 ? -6.383 -4.938 21.453 1.00 98.12 88 ALA A N 1
ATOM 624 C CA . ALA A 1 88 ? -6.547 -4.563 20.051 1.00 98.12 88 ALA A CA 1
ATOM 625 C C . ALA A 1 88 ? -5.783 -3.273 19.703 1.00 98.12 88 ALA A C 1
ATOM 627 O O . ALA A 1 88 ? -5.128 -3.212 18.659 1.00 98.12 88 ALA A O 1
ATOM 628 N N . VAL A 1 89 ? -5.805 -2.279 20.595 1.00 98.44 89 VAL A N 1
ATOM 629 C CA . VAL A 1 89 ? -5.027 -1.039 20.458 1.00 98.44 89 VAL A CA 1
ATOM 630 C C . VAL A 1 89 ? -3.527 -1.332 20.479 1.00 98.44 89 VAL A C 1
ATOM 632 O O . VAL A 1 89 ? -2.808 -0.831 19.617 1.00 98.44 89 VAL A O 1
ATOM 635 N N . ALA A 1 90 ? -3.053 -2.188 21.391 1.00 98.00 90 ALA A N 1
ATOM 636 C CA . ALA A 1 90 ? -1.642 -2.575 21.453 1.00 98.00 90 ALA A CA 1
ATOM 637 C C . ALA A 1 90 ? -1.162 -3.235 20.146 1.00 98.00 90 ALA A C 1
ATOM 639 O O . ALA A 1 90 ? -0.159 -2.806 19.577 1.00 98.00 90 ALA A O 1
ATOM 640 N N . ARG A 1 91 ? -1.930 -4.194 19.607 1.00 98.12 91 ARG A N 1
ATOM 641 C CA . ARG A 1 91 ? -1.632 -4.819 18.302 1.00 98.12 91 ARG A CA 1
ATOM 642 C C . ARG A 1 91 ? -1.645 -3.816 17.151 1.00 98.12 91 ARG A C 1
ATOM 644 O O . ARG A 1 91 ? -0.814 -3.893 16.252 1.00 98.12 91 ARG A O 1
ATOM 651 N N . SER A 1 92 ? -2.573 -2.862 17.176 1.00 98.19 92 SER A N 1
ATOM 652 C CA . SER A 1 92 ? -2.635 -1.808 16.157 1.00 98.19 92 SER A CA 1
ATOM 653 C C . SER A 1 92 ? -1.397 -0.910 16.214 1.00 98.19 92 SER A C 1
ATOM 655 O O . SER A 1 92 ? -0.825 -0.585 15.178 1.00 98.19 92 SER A O 1
ATOM 657 N N . ALA A 1 93 ? -0.934 -0.558 17.417 1.00 98.06 93 ALA A N 1
ATOM 658 C CA . ALA A 1 93 ? 0.286 0.220 17.605 1.00 98.06 93 ALA A CA 1
ATOM 659 C C . ALA A 1 93 ? 1.537 -0.531 17.114 1.00 98.06 93 ALA A C 1
ATOM 661 O O . ALA A 1 93 ? 2.410 0.078 16.499 1.00 98.06 93 ALA A O 1
ATOM 662 N N . GLU A 1 94 ? 1.619 -1.845 17.338 1.00 98.12 94 GLU A N 1
ATOM 663 C CA . GLU A 1 94 ? 2.679 -2.690 16.768 1.00 98.12 94 GLU A CA 1
ATOM 664 C C . GLU A 1 94 ? 2.635 -2.704 15.235 1.00 98.12 94 GLU A C 1
ATOM 666 O O . GLU A 1 94 ? 3.664 -2.487 14.595 1.00 98.12 94 GLU A O 1
ATOM 671 N N . GLY A 1 95 ? 1.447 -2.859 14.643 1.00 98.19 95 GLY A N 1
ATOM 672 C CA . GLY A 1 95 ? 1.265 -2.800 13.191 1.00 98.19 95 GLY A CA 1
ATOM 673 C C . GLY A 1 95 ? 1.695 -1.460 12.588 1.00 98.19 95 GLY A C 1
ATOM 674 O O . GLY A 1 95 ? 2.362 -1.433 11.556 1.00 98.19 95 GLY A O 1
ATOM 675 N N . ILE A 1 96 ? 1.388 -0.345 13.258 1.00 98.25 96 ILE A N 1
ATOM 676 C CA . ILE A 1 96 ? 1.824 0.994 12.833 1.00 98.25 96 ILE A CA 1
ATOM 677 C C . ILE A 1 96 ? 3.354 1.114 12.851 1.00 98.25 96 ILE A C 1
ATOM 679 O O . ILE A 1 96 ? 3.925 1.685 11.924 1.00 98.25 96 ILE A O 1
ATOM 683 N N . ARG A 1 97 ? 4.039 0.558 13.861 1.00 98.12 97 ARG A N 1
ATOM 684 C CA . ARG A 1 97 ? 5.514 0.569 13.908 1.00 98.12 97 ARG A CA 1
ATOM 685 C C . ARG A 1 97 ? 6.125 -0.248 12.773 1.00 98.12 97 ARG A C 1
ATOM 687 O O . ARG A 1 97 ? 7.052 0.232 12.131 1.00 98.12 97 ARG A O 1
ATOM 694 N N . ALA A 1 98 ? 5.582 -1.433 12.499 1.00 97.94 98 ALA A N 1
ATOM 695 C CA . ALA A 1 98 ? 6.035 -2.260 11.382 1.00 97.94 98 ALA A CA 1
ATOM 696 C C . ALA A 1 98 ? 5.825 -1.555 10.030 1.00 97.94 98 ALA A C 1
ATOM 698 O O . ALA A 1 98 ? 6.703 -1.578 9.173 1.00 97.94 98 ALA A O 1
ATOM 699 N N . LEU A 1 99 ? 4.692 -0.865 9.849 1.00 98.06 99 LEU A N 1
ATOM 700 C CA . LEU A 1 99 ? 4.446 -0.068 8.644 1.00 98.06 99 LEU A CA 1
ATOM 701 C C . LEU A 1 99 ? 5.441 1.084 8.498 1.00 98.06 99 LEU A C 1
ATOM 703 O O . LEU A 1 99 ? 5.920 1.324 7.395 1.00 98.06 99 LEU A O 1
ATOM 707 N N . ALA A 1 100 ? 5.777 1.776 9.589 1.00 97.94 100 ALA A N 1
ATOM 708 C CA . ALA A 1 100 ? 6.776 2.841 9.558 1.00 97.94 100 ALA A CA 1
ATOM 709 C C . ALA A 1 100 ? 8.162 2.320 9.136 1.00 97.94 100 ALA A C 1
ATOM 711 O O . ALA A 1 100 ? 8.854 2.978 8.362 1.00 97.94 100 ALA A O 1
ATOM 712 N N . GLU A 1 101 ? 8.547 1.123 9.587 1.00 98.12 101 GLU A N 1
ATOM 713 C CA . GLU A 1 101 ? 9.795 0.476 9.168 1.00 98.12 101 GLU A CA 1
ATOM 714 C C . GLU A 1 101 ? 9.796 0.149 7.668 1.00 98.12 101 GLU A C 1
ATOM 716 O O . GLU A 1 101 ? 10.741 0.498 6.958 1.00 98.12 101 GLU A O 1
ATOM 721 N N . VAL A 1 102 ? 8.712 -0.451 7.165 1.00 98.19 102 VAL A N 1
ATOM 722 C CA . VAL A 1 102 ? 8.555 -0.759 5.734 1.00 98.19 102 VAL A CA 1
ATOM 723 C C . VAL A 1 102 ? 8.582 0.513 4.885 1.00 98.19 102 VAL A C 1
ATOM 725 O O . VAL A 1 102 ? 9.230 0.536 3.840 1.00 98.19 102 VAL A O 1
ATOM 728 N N . LEU A 1 103 ? 7.928 1.588 5.335 1.00 98.12 103 LEU A N 1
ATOM 729 C CA . LEU A 1 103 ? 7.957 2.879 4.643 1.00 98.12 103 LEU A CA 1
ATOM 730 C C . LEU A 1 103 ? 9.378 3.450 4.570 1.00 98.12 103 LEU A C 1
ATOM 732 O O . LEU A 1 103 ? 9.790 3.890 3.500 1.00 98.12 103 LEU A O 1
ATOM 736 N N . GLY A 1 104 ? 10.160 3.36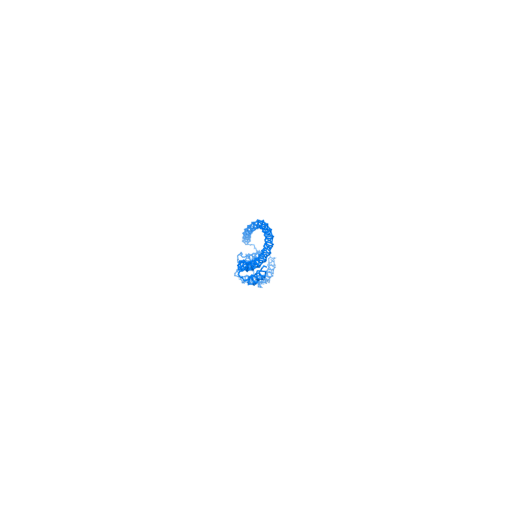1 5.651 1.00 97.94 104 GLY A N 1
ATOM 737 C CA . GLY A 1 104 ? 11.566 3.775 5.636 1.00 97.94 104 GLY A CA 1
ATOM 738 C C . GLY A 1 104 ? 12.415 2.977 4.637 1.00 97.94 104 GLY A C 1
ATOM 739 O O . GLY A 1 104 ? 13.227 3.546 3.906 1.00 97.94 104 GLY A O 1
ATOM 740 N N . GLN A 1 105 ? 12.196 1.662 4.539 1.00 98.00 105 GLN A N 1
ATOM 741 C CA . GLN A 1 105 ? 12.860 0.825 3.529 1.00 98.00 105 GLN A CA 1
ATOM 742 C C . GLN A 1 105 ? 12.440 1.203 2.101 1.00 98.00 105 GLN A C 1
ATOM 744 O O . GLN A 1 105 ? 13.273 1.255 1.194 1.00 98.00 105 GLN A O 1
ATOM 749 N N . GLN A 1 106 ? 11.157 1.500 1.893 1.00 97.69 106 GLN A N 1
ATOM 750 C CA . GLN A 1 106 ? 10.626 1.902 0.593 1.00 97.69 106 GLN A CA 1
ATOM 751 C C . GLN A 1 106 ? 11.160 3.270 0.143 1.00 97.69 106 GLN A C 1
ATOM 753 O O . GLN A 1 106 ? 11.459 3.449 -1.042 1.00 97.69 106 GLN A O 1
ATOM 758 N N . GLU A 1 107 ? 11.319 4.225 1.061 1.00 98.25 107 GLU A N 1
ATOM 759 C CA . GLU A 1 107 ? 11.959 5.515 0.783 1.00 98.25 107 GLU A CA 1
ATOM 760 C C . GLU A 1 107 ? 13.403 5.325 0.304 1.00 98.25 107 GLU A C 1
ATOM 762 O O . GLU A 1 107 ? 13.786 5.877 -0.731 1.00 98.25 107 GLU A O 1
ATOM 767 N N . ALA A 1 108 ? 14.178 4.478 0.990 1.00 97.50 108 ALA A N 1
ATOM 768 C CA . ALA A 1 108 ? 15.549 4.159 0.597 1.00 97.50 108 ALA A CA 1
ATOM 769 C C . ALA A 1 108 ? 15.616 3.509 -0.798 1.00 97.50 108 ALA A C 1
ATOM 771 O O . ALA A 1 108 ? 16.392 3.951 -1.647 1.00 97.50 108 ALA A O 1
ATOM 772 N N . ALA A 1 109 ? 14.756 2.524 -1.072 1.00 98.00 109 ALA A N 1
ATOM 773 C CA . ALA A 1 109 ? 14.682 1.879 -2.384 1.00 98.00 109 ALA A CA 1
ATOM 774 C C . ALA A 1 109 ? 14.289 2.869 -3.497 1.00 98.00 109 ALA A C 1
ATOM 776 O O . ALA A 1 109 ? 14.844 2.845 -4.595 1.00 98.00 109 ALA A O 1
ATOM 777 N N . THR A 1 110 ? 13.362 3.787 -3.217 1.00 97.94 110 THR A N 1
ATOM 778 C CA . THR A 1 110 ? 12.934 4.816 -4.179 1.00 97.94 110 THR A CA 1
ATOM 779 C C . THR A 1 110 ? 14.057 5.811 -4.477 1.00 97.94 110 THR A C 1
ATOM 781 O O . THR A 1 110 ? 14.231 6.227 -5.629 1.00 97.94 110 THR A O 1
ATOM 784 N N . ALA A 1 111 ? 14.851 6.172 -3.466 1.00 98.00 111 ALA A N 1
ATOM 785 C CA . ALA A 1 111 ? 16.033 7.007 -3.643 1.00 98.00 111 ALA A CA 1
ATOM 786 C C . ALA A 1 111 ? 17.091 6.308 -4.516 1.00 98.00 111 ALA A C 1
ATOM 788 O O . ALA A 1 111 ? 17.637 6.930 -5.430 1.00 98.00 111 ALA A O 1
ATOM 789 N N . GLU A 1 112 ? 17.326 5.010 -4.301 1.00 98.25 112 GLU A N 1
ATOM 790 C CA . GLU A 1 112 ? 18.245 4.208 -5.117 1.00 98.25 112 GLU A CA 1
ATOM 791 C C . GLU A 1 112 ? 17.780 4.106 -6.576 1.00 98.25 112 GLU A C 1
ATOM 793 O O . GLU A 1 112 ? 18.561 4.356 -7.497 1.00 98.25 112 GLU A O 1
ATOM 798 N N . ILE A 1 113 ? 16.490 3.837 -6.805 1.00 98.06 113 ILE A N 1
ATOM 799 C CA . ILE A 1 113 ? 15.899 3.819 -8.151 1.00 98.06 113 ILE A CA 1
ATOM 800 C C . ILE A 1 113 ? 16.076 5.179 -8.831 1.00 98.06 113 ILE A C 1
ATOM 802 O O . ILE A 1 113 ? 16.492 5.242 -9.988 1.00 98.06 113 ILE A O 1
ATOM 806 N N . SER A 1 114 ? 15.805 6.274 -8.118 1.00 98.25 114 SER A N 1
ATOM 807 C CA . SER A 1 114 ? 15.945 7.632 -8.658 1.00 98.25 114 SER A CA 1
ATOM 808 C C . SER A 1 114 ? 17.390 7.930 -9.069 1.00 98.25 114 SER A C 1
ATOM 810 O O . SER A 1 114 ? 17.628 8.457 -10.159 1.00 98.25 114 SER A O 1
ATOM 812 N N . ALA A 1 115 ? 18.363 7.533 -8.245 1.00 98.19 115 ALA A N 1
ATOM 813 C CA . ALA A 1 115 ? 19.781 7.642 -8.577 1.00 98.19 115 ALA A CA 1
ATOM 814 C C . ALA A 1 115 ? 20.150 6.781 -9.799 1.00 98.19 115 ALA A C 1
ATOM 816 O O . ALA A 1 115 ? 20.853 7.248 -10.699 1.00 98.19 115 ALA A O 1
ATOM 817 N N . GLY A 1 116 ? 19.629 5.553 -9.883 1.00 98.25 116 GLY A N 1
ATOM 818 C CA . GLY A 1 116 ? 19.811 4.669 -11.035 1.00 98.25 116 GLY A CA 1
ATOM 819 C C . GLY A 1 116 ? 19.271 5.276 -12.333 1.00 98.25 116 GLY A C 1
ATOM 820 O O . GLY A 1 116 ? 19.964 5.278 -13.351 1.00 98.25 116 GLY A O 1
ATOM 821 N N . VAL A 1 117 ? 18.079 5.876 -12.296 1.00 98.25 117 VAL A N 1
ATOM 822 C CA . VAL A 1 117 ? 17.482 6.574 -13.446 1.00 98.25 117 VAL A CA 1
ATOM 823 C C . VAL A 1 117 ? 18.350 7.753 -13.890 1.00 98.25 117 VAL A C 1
ATOM 825 O O . VAL A 1 117 ? 18.605 7.904 -15.086 1.00 98.25 117 VAL A O 1
ATOM 828 N N . GLN A 1 118 ? 18.868 8.555 -12.955 1.00 98.00 118 GLN A N 1
ATOM 829 C CA . GLN A 1 118 ? 19.781 9.656 -13.281 1.00 98.00 118 GLN A CA 1
ATOM 830 C C . GLN A 1 118 ? 21.084 9.157 -13.921 1.00 98.00 118 GLN A C 1
ATOM 832 O O . GLN A 1 118 ? 21.555 9.739 -14.900 1.00 98.00 118 GLN A O 1
ATOM 837 N N . GLN A 1 119 ? 21.649 8.051 -13.427 1.00 98.12 119 GLN A N 1
ATOM 838 C CA . GLN A 1 119 ? 22.831 7.436 -14.035 1.00 98.12 119 GLN A CA 1
ATOM 839 C C . GLN A 1 119 ? 22.555 6.923 -15.450 1.00 98.12 119 GLN A C 1
ATOM 841 O O . GLN A 1 119 ? 23.381 7.119 -16.343 1.00 98.12 119 GLN A O 1
ATOM 846 N N . VAL A 1 120 ? 21.407 6.279 -15.673 1.00 98.12 120 VAL A N 1
ATOM 847 C CA . VAL A 1 120 ? 20.993 5.817 -17.005 1.00 98.12 120 VAL A CA 1
ATOM 848 C C . VAL A 1 120 ? 20.822 7.002 -17.952 1.00 98.12 120 VAL A C 1
ATOM 850 O O . VAL A 1 120 ? 21.354 6.962 -19.059 1.00 98.12 120 VAL A O 1
ATOM 853 N N . ALA A 1 121 ? 20.169 8.079 -17.511 1.00 97.50 121 ALA A N 1
ATOM 854 C CA . ALA A 1 121 ? 20.023 9.301 -18.299 1.00 97.50 121 ALA A CA 1
ATOM 855 C C . ALA A 1 121 ? 21.388 9.917 -18.660 1.00 97.50 121 ALA A C 1
ATOM 857 O O . ALA A 1 121 ? 21.628 10.256 -19.819 1.00 97.50 121 ALA A O 1
ATOM 858 N N . GLY A 1 122 ? 22.318 9.988 -17.701 1.00 97.88 122 GLY A N 1
ATOM 859 C CA . GLY A 1 122 ? 23.683 10.463 -17.940 1.00 97.88 122 GLY A CA 1
ATOM 860 C C . GLY A 1 122 ? 24.456 9.591 -18.935 1.00 97.88 122 GLY A C 1
ATOM 861 O O . GLY A 1 122 ? 25.112 10.113 -19.838 1.00 97.88 122 GLY A O 1
ATOM 862 N N . LYS A 1 123 ? 24.342 8.260 -18.827 1.00 97.56 123 LYS A N 1
ATOM 863 C CA . LYS A 1 123 ? 24.945 7.319 -19.785 1.00 97.56 123 LYS A CA 1
ATOM 864 C C . LYS A 1 123 ? 24.345 7.469 -21.181 1.00 97.56 123 LYS A C 1
ATOM 866 O O . LYS A 1 123 ? 25.101 7.543 -22.141 1.00 97.56 123 LYS A O 1
ATOM 871 N N . ALA A 1 124 ? 23.022 7.578 -21.297 1.00 96.94 124 ALA A N 1
ATOM 872 C CA . ALA A 1 124 ? 22.349 7.785 -22.577 1.00 96.94 124 ALA A CA 1
ATOM 873 C C . ALA A 1 124 ? 22.793 9.096 -23.248 1.00 96.94 124 ALA A C 1
ATOM 875 O O . ALA A 1 124 ? 23.082 9.109 -24.444 1.00 96.94 124 ALA A O 1
ATOM 876 N N . GLN A 1 125 ? 22.927 10.179 -22.476 1.00 97.00 125 GLN A N 1
ATOM 877 C CA . GLN A 1 125 ? 23.433 11.455 -22.983 1.00 97.00 125 GLN A CA 1
ATOM 878 C C . GLN A 1 125 ? 24.890 11.350 -23.455 1.00 97.00 125 GLN A C 1
ATOM 880 O O . GLN A 1 125 ? 25.236 11.890 -24.506 1.00 97.00 125 GLN A O 1
ATOM 885 N N . LYS A 1 126 ? 25.739 10.624 -22.715 1.00 97.19 126 LYS A N 1
ATOM 886 C CA . LYS A 1 126 ? 27.120 10.352 -23.130 1.00 97.19 126 LYS A CA 1
ATOM 887 C C . LYS A 1 126 ? 27.165 9.559 -24.436 1.00 97.19 126 LYS A C 1
ATOM 889 O O . LYS A 1 126 ? 27.853 9.973 -25.360 1.00 97.19 126 LYS A O 1
ATOM 894 N N . THR A 1 127 ? 26.393 8.478 -24.542 1.00 96.94 127 THR A N 1
ATOM 895 C CA . THR A 1 127 ? 26.300 7.678 -25.771 1.00 96.94 127 THR A CA 1
ATOM 896 C C . THR A 1 127 ? 25.822 8.517 -26.952 1.00 96.94 127 THR A C 1
ATOM 898 O O . THR A 1 127 ? 26.379 8.407 -28.038 1.00 96.94 127 THR A O 1
ATOM 901 N N . ARG A 1 128 ? 24.842 9.405 -26.749 1.00 92.94 128 ARG A N 1
ATOM 902 C CA . ARG A 1 128 ? 24.410 10.343 -27.791 1.00 92.94 128 ARG A CA 1
ATOM 903 C C . ARG A 1 128 ? 25.557 11.243 -28.256 1.00 92.94 128 ARG A C 1
ATOM 905 O O . ARG A 1 128 ? 25.787 11.341 -29.453 1.00 92.94 128 ARG A O 1
ATOM 912 N N . SER A 1 129 ? 26.309 11.835 -27.327 1.00 95.19 129 SER A N 1
ATOM 913 C CA . SER A 1 129 ? 27.472 12.667 -27.667 1.00 95.19 129 SER A CA 1
ATOM 914 C C . SER A 1 129 ? 28.569 11.888 -28.399 1.00 95.19 129 SER A C 1
ATOM 916 O O . SER A 1 129 ? 29.223 12.444 -29.277 1.00 95.19 129 SER A O 1
ATOM 918 N N . GLU A 1 130 ? 28.798 10.624 -28.038 1.00 95.50 130 GLU A N 1
ATOM 919 C CA . GLU A 1 130 ? 29.752 9.751 -28.733 1.00 95.50 130 GLU A CA 1
ATOM 920 C C . GLU A 1 130 ? 29.285 9.445 -30.162 1.00 95.50 130 GLU A C 1
ATOM 922 O O . GLU A 1 130 ? 30.092 9.499 -31.087 1.00 95.50 130 GLU A O 1
ATOM 927 N N . ILE A 1 131 ? 27.987 9.188 -30.362 1.00 90.12 131 ILE A N 1
ATOM 928 C CA . ILE A 1 131 ? 27.389 9.004 -31.693 1.00 90.12 131 ILE A CA 1
ATOM 929 C C . ILE A 1 131 ? 27.541 10.275 -32.534 1.00 90.12 131 ILE A C 1
ATOM 931 O O . ILE A 1 131 ? 27.983 10.183 -33.677 1.00 90.12 131 ILE A O 1
ATOM 935 N N . ASP A 1 132 ? 27.236 11.448 -31.976 1.00 86.50 132 ASP A N 1
ATOM 936 C CA . ASP A 1 132 ? 27.390 12.728 -32.677 1.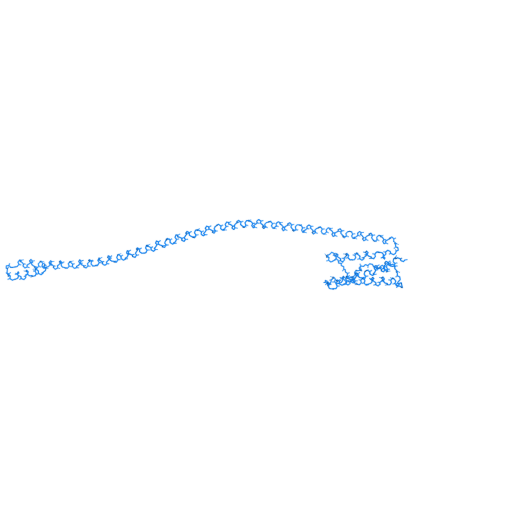00 86.50 132 ASP A CA 1
ATOM 937 C C . ASP A 1 132 ? 28.854 12.946 -33.112 1.00 86.50 132 ASP A C 1
ATOM 939 O O . ASP A 1 132 ? 29.122 13.312 -34.259 1.00 86.50 132 ASP A O 1
ATOM 943 N N . GLY A 1 133 ? 29.820 12.629 -32.240 1.00 90.25 133 GLY A N 1
ATOM 944 C CA . GLY A 1 133 ? 31.248 12.692 -32.568 1.00 90.25 133 GLY A CA 1
ATOM 945 C C . GLY A 1 133 ? 31.674 11.688 -33.646 1.00 90.25 133 GLY A C 1
ATOM 946 O O . GLY A 1 133 ? 32.428 12.033 -34.557 1.00 90.25 133 GLY A O 1
ATOM 947 N N . LEU A 1 134 ? 31.168 10.451 -33.595 1.00 89.81 134 LEU A N 1
ATOM 948 C CA . LEU A 1 134 ? 31.412 9.449 -34.639 1.00 89.81 134 LEU A CA 1
ATOM 949 C C . LEU A 1 134 ? 30.843 9.889 -35.993 1.00 89.81 134 LEU A C 1
ATOM 951 O O . LEU A 1 134 ? 31.496 9.692 -37.019 1.00 89.81 134 LEU A O 1
ATOM 955 N N . MET A 1 135 ? 29.664 10.514 -36.002 1.00 81.12 135 MET A N 1
ATOM 956 C CA . MET A 1 135 ? 29.066 11.069 -37.216 1.00 81.12 135 MET A CA 1
ATOM 957 C C . MET A 1 135 ? 29.921 12.187 -37.810 1.00 81.12 135 MET A C 1
ATOM 959 O O . MET A 1 135 ? 30.132 12.214 -39.022 1.00 81.12 135 MET A O 1
ATOM 963 N N . GLU A 1 136 ? 30.465 13.076 -36.978 1.00 84.38 136 GLU A N 1
ATOM 964 C CA . GLU A 1 136 ? 31.369 14.128 -37.445 1.00 84.38 136 GLU A CA 1
ATOM 965 C C . GLU A 1 136 ? 32.638 13.545 -38.088 1.00 84.38 136 GLU A C 1
ATOM 967 O O . GLU A 1 136 ? 33.041 13.966 -39.177 1.00 84.38 136 GLU A O 1
ATOM 972 N N . ILE A 1 137 ? 33.248 12.539 -37.451 1.00 89.81 137 ILE A N 1
ATOM 973 C CA . ILE A 1 137 ? 34.421 11.840 -37.997 1.00 89.81 137 ILE A CA 1
ATOM 974 C C . ILE A 1 137 ? 34.078 11.182 -39.337 1.00 89.81 137 ILE A C 1
ATOM 976 O O . ILE A 1 137 ? 34.862 11.288 -40.282 1.00 89.81 137 ILE A O 1
ATOM 980 N N . LEU A 1 138 ? 32.913 10.538 -39.440 1.00 82.19 138 LEU A N 1
ATOM 981 C CA . LEU A 1 138 ? 32.468 9.879 -40.665 1.00 82.19 138 LEU A CA 1
ATOM 982 C C . LEU A 1 138 ? 32.320 10.875 -41.824 1.00 82.19 138 LEU A C 1
ATOM 984 O O . LEU A 1 138 ? 32.830 10.614 -42.913 1.00 82.19 138 LEU A O 1
ATOM 988 N N . VAL A 1 139 ? 31.694 12.031 -41.583 1.00 79.56 139 VAL A N 1
ATOM 989 C CA . VAL A 1 139 ? 31.539 13.092 -42.594 1.00 79.56 139 VAL A CA 1
ATOM 990 C C . VAL A 1 139 ? 32.900 13.638 -43.034 1.00 79.56 139 VAL A C 1
ATOM 992 O O . VAL A 1 139 ? 33.146 13.791 -44.231 1.00 79.56 139 VAL A O 1
ATOM 995 N N . ARG A 1 140 ? 33.821 13.890 -42.093 1.00 84.44 140 ARG A N 1
ATOM 996 C CA . ARG A 1 140 ? 35.182 14.358 -42.417 1.00 84.44 140 ARG A CA 1
ATOM 997 C C . ARG A 1 140 ? 35.966 13.328 -43.232 1.00 84.44 140 ARG A C 1
ATOM 999 O O . ARG A 1 140 ? 36.642 13.694 -44.192 1.00 84.44 140 ARG A O 1
ATOM 1006 N N . ALA A 1 141 ? 35.878 12.050 -42.865 1.00 83.69 141 ALA A N 1
ATOM 1007 C CA . ALA A 1 141 ? 36.527 10.965 -43.596 1.00 83.69 141 ALA A CA 1
ATOM 1008 C C . ALA A 1 141 ? 35.965 10.828 -45.019 1.00 83.69 141 ALA A C 1
ATOM 1010 O O . ALA A 1 141 ? 36.726 10.599 -45.961 1.00 83.69 141 ALA A O 1
ATOM 1011 N N . GLU A 1 142 ? 34.654 11.011 -45.193 1.00 75.75 142 GLU A N 1
ATOM 1012 C CA . GLU A 1 142 ? 34.019 10.999 -46.509 1.00 75.75 142 GLU A CA 1
ATOM 1013 C C . GLU A 1 142 ? 34.474 12.172 -47.383 1.00 75.75 142 GLU A C 1
ATOM 1015 O O . GLU A 1 142 ? 34.844 11.947 -48.536 1.00 75.75 142 GLU A O 1
ATOM 1020 N N . ALA A 1 143 ? 34.527 13.389 -46.838 1.00 80.19 143 ALA A N 1
ATOM 1021 C CA . ALA A 1 143 ? 35.044 14.552 -47.558 1.00 80.19 143 ALA A CA 1
ATOM 1022 C C . ALA A 1 143 ? 36.501 14.336 -48.010 1.00 80.19 143 ALA A C 1
ATOM 1024 O O . ALA A 1 143 ? 36.830 14.531 -49.178 1.00 80.19 143 ALA A O 1
ATOM 1025 N N . ALA A 1 144 ? 37.363 13.819 -47.128 1.00 84.81 144 ALA A N 1
ATOM 1026 C CA . ALA A 1 144 ? 38.751 13.514 -47.476 1.00 84.81 144 ALA A CA 1
ATOM 1027 C C . ALA A 1 144 ? 38.868 12.432 -48.568 1.00 84.81 144 ALA A C 1
ATOM 1029 O O . ALA A 1 144 ? 39.706 12.534 -49.469 1.00 84.81 144 ALA A O 1
ATOM 1030 N N . ALA A 1 145 ? 38.020 11.397 -48.520 1.00 81.25 145 ALA A N 1
ATOM 1031 C CA . ALA A 1 145 ? 37.966 10.373 -49.559 1.00 81.25 145 ALA A CA 1
ATOM 1032 C C . ALA A 1 145 ? 37.494 10.952 -50.906 1.00 81.25 145 ALA A C 1
ATOM 1034 O O . ALA A 1 145 ? 38.045 10.602 -51.954 1.00 81.25 145 ALA A O 1
ATOM 1035 N N . GLN A 1 146 ? 36.510 11.855 -50.889 1.00 75.81 146 GLN A N 1
ATOM 1036 C CA . GLN A 1 146 ? 36.033 12.570 -52.075 1.00 75.81 146 GLN A CA 1
ATOM 1037 C C . GLN A 1 146 ? 37.133 13.423 -52.704 1.00 75.81 146 GLN A C 1
ATOM 1039 O O . GLN A 1 146 ? 37.356 13.321 -53.914 1.00 75.81 146 GLN A O 1
ATOM 1044 N N . ASP A 1 147 ? 37.863 14.184 -51.891 1.00 82.50 147 ASP A N 1
ATOM 1045 C CA . ASP A 1 147 ? 38.972 15.023 -52.344 1.00 82.50 147 ASP A CA 1
ATOM 1046 C C . ASP A 1 147 ? 40.099 14.183 -52.960 1.00 82.50 147 ASP A C 1
ATOM 1048 O O . ASP A 1 147 ? 40.583 14.492 -54.052 1.00 82.50 147 ASP A O 1
ATOM 1052 N N . ALA A 1 148 ? 40.476 13.065 -52.328 1.00 81.69 148 ALA A N 1
ATOM 1053 C CA . ALA A 1 148 ? 41.504 12.160 -52.849 1.00 81.69 148 ALA A CA 1
ATOM 1054 C C . ALA A 1 148 ? 41.114 11.534 -54.205 1.00 81.69 148 ALA A C 1
ATOM 1056 O O . ALA A 1 148 ? 41.943 11.426 -55.123 1.00 81.69 148 ALA A O 1
ATOM 1057 N N . LEU A 1 149 ? 39.842 11.150 -54.356 1.00 77.00 149 LEU A N 1
ATOM 1058 C CA . LEU A 1 149 ? 39.298 10.633 -55.612 1.00 77.00 149 LEU A CA 1
ATOM 1059 C C . LEU A 1 149 ? 39.197 11.725 -56.691 1.00 77.00 149 LEU A C 1
ATOM 1061 O O . LEU A 1 149 ? 39.451 11.446 -57.865 1.00 77.00 149 LEU A O 1
ATOM 1065 N N . GLY A 1 150 ? 38.848 12.959 -56.319 1.00 75.75 150 GLY A N 1
ATOM 1066 C CA . GLY A 1 150 ? 38.791 14.107 -57.227 1.00 75.75 150 GLY A CA 1
ATOM 1067 C C . GLY A 1 150 ? 40.174 14.522 -57.732 1.00 75.75 150 GLY A C 1
ATOM 1068 O O . GLY A 1 150 ? 40.375 14.674 -58.938 1.00 75.75 150 GLY A O 1
ATOM 1069 N N . ALA A 1 151 ? 41.162 14.600 -56.838 1.00 78.69 151 ALA A N 1
ATOM 1070 C CA . ALA A 1 151 ? 42.550 14.901 -57.185 1.00 78.69 151 ALA A CA 1
ATOM 1071 C C . ALA A 1 151 ? 43.151 13.870 -58.157 1.00 78.69 151 ALA A C 1
ATOM 1073 O O . ALA A 1 151 ? 43.975 14.212 -59.003 1.00 78.69 151 ALA A O 1
ATOM 1074 N N . SER A 1 152 ? 42.728 12.606 -58.072 1.00 72.06 152 SER A N 1
ATOM 1075 C CA . SER A 1 152 ? 43.171 11.555 -58.996 1.00 72.06 152 SER A CA 1
ATOM 1076 C C . SER A 1 152 ? 42.525 11.667 -60.383 1.00 72.06 152 SER A C 1
ATOM 1078 O O . SER A 1 152 ? 43.187 11.361 -61.372 1.00 72.06 152 SER A O 1
ATOM 1080 N N . ALA A 1 153 ? 41.300 12.200 -60.484 1.00 69.00 153 ALA A N 1
ATOM 1081 C CA . ALA A 1 153 ? 40.674 12.528 -61.770 1.00 69.00 153 ALA A CA 1
ATOM 1082 C C . ALA A 1 153 ? 41.439 13.636 -62.515 1.00 69.00 153 ALA A C 1
ATOM 1084 O O . ALA A 1 153 ? 41.618 13.568 -63.729 1.00 69.00 153 ALA A O 1
ATOM 1085 N N . ALA A 1 154 ? 41.951 14.629 -61.778 1.00 64.81 154 ALA A N 1
ATOM 1086 C CA . ALA A 1 154 ? 42.725 15.742 -62.330 1.00 64.81 154 ALA A CA 1
ATOM 1087 C C . ALA A 1 154 ? 44.081 15.319 -62.932 1.00 64.81 154 ALA A C 1
ATOM 1089 O O . ALA A 1 154 ? 44.704 16.098 -63.648 1.00 64.81 154 ALA A O 1
ATOM 1090 N N . ARG A 1 155 ? 44.539 14.082 -62.680 1.00 74.94 155 ARG A N 1
ATOM 1091 C CA . ARG A 1 155 ? 45.784 13.529 -63.242 1.00 74.94 155 ARG A CA 1
ATOM 1092 C C . ARG A 1 155 ? 45.636 12.988 -64.672 1.00 74.94 155 ARG A C 1
ATOM 1094 O O . ARG A 1 155 ? 46.611 12.476 -65.209 1.00 74.94 155 ARG A O 1
ATOM 1101 N N . GLY A 1 156 ? 44.454 13.094 -65.290 1.00 67.25 156 GLY A N 1
ATOM 1102 C CA . GLY A 1 156 ? 44.259 12.805 -66.718 1.00 67.25 156 GLY A CA 1
ATOM 1103 C C . GLY A 1 156 ? 44.405 11.329 -67.111 1.00 67.25 156 GLY A C 1
ATOM 1104 O O . GLY A 1 156 ? 44.772 11.032 -68.244 1.00 67.25 156 GLY A O 1
ATOM 1105 N N . LEU A 1 157 ? 44.148 10.400 -66.186 1.00 72.56 157 LEU A N 1
ATOM 1106 C CA . LEU A 1 157 ? 44.215 8.959 -66.448 1.00 72.56 157 LEU A CA 1
ATOM 1107 C C . LEU A 1 157 ? 43.083 8.524 -67.397 1.00 72.56 157 LEU A C 1
ATOM 1109 O O . LEU A 1 157 ? 41.904 8.752 -67.110 1.00 72.56 157 LEU A O 1
ATOM 1113 N N . SER A 1 158 ? 43.430 7.859 -68.504 1.00 69.19 158 SER A N 1
ATOM 1114 C CA . SER A 1 158 ? 42.449 7.261 -69.416 1.00 69.19 158 SER A CA 1
ATOM 1115 C C . SER A 1 158 ? 41.609 6.202 -68.687 1.00 69.19 158 SER A C 1
ATOM 1117 O O . SER A 1 158 ? 42.098 5.501 -67.804 1.00 69.19 158 SER A O 1
ATOM 1119 N N . ALA A 1 159 ? 40.313 6.126 -69.010 1.00 73.94 159 ALA A N 1
ATOM 1120 C CA . ALA A 1 159 ? 39.338 5.212 -68.398 1.00 73.94 159 ALA A CA 1
ATOM 1121 C C . ALA A 1 159 ? 39.106 5.356 -66.871 1.00 73.94 159 ALA A C 1
ATOM 1123 O O . ALA A 1 159 ? 38.336 4.581 -66.300 1.00 73.94 159 ALA A O 1
ATOM 1124 N N . TYR A 1 160 ? 39.670 6.370 -66.198 1.00 79.31 160 TYR A N 1
ATOM 1125 C CA . TYR A 1 160 ? 39.476 6.581 -64.752 1.00 79.31 160 TYR A CA 1
ATOM 1126 C C . TYR A 1 160 ? 38.000 6.712 -64.352 1.00 79.31 160 TYR A C 1
ATOM 1128 O O . TYR A 1 160 ? 37.590 6.187 -63.318 1.00 79.31 160 TYR A O 1
ATOM 1136 N N . ALA A 1 161 ? 37.179 7.351 -65.193 1.00 76.75 161 ALA A N 1
ATOM 1137 C CA . ALA A 1 161 ? 35.742 7.472 -64.954 1.00 76.75 161 ALA A CA 1
ATOM 1138 C C . ALA A 1 161 ? 35.031 6.105 -64.899 1.00 76.75 161 ALA A C 1
ATOM 1140 O O . ALA A 1 161 ? 34.119 5.939 -64.095 1.00 76.75 161 ALA A O 1
ATOM 1141 N N . LEU A 1 162 ? 35.482 5.107 -65.674 1.00 80.69 162 LEU A N 1
ATOM 1142 C CA . LEU A 1 162 ? 34.931 3.744 -65.641 1.00 80.69 162 LEU A CA 1
ATOM 1143 C C . LEU A 1 162 ? 35.341 3.006 -64.365 1.00 80.69 162 LEU A C 1
ATOM 1145 O O . LEU A 1 162 ? 34.509 2.378 -63.717 1.00 80.69 162 LEU A O 1
ATOM 1149 N N . VAL A 1 163 ? 36.612 3.122 -63.974 1.00 81.44 163 VAL A N 1
ATOM 1150 C CA . VAL A 1 163 ? 37.157 2.456 -62.777 1.00 81.44 163 VAL A CA 1
ATOM 1151 C C . VAL A 1 163 ? 36.603 3.068 -61.483 1.00 81.44 163 VAL A C 1
ATOM 1153 O O . VAL A 1 163 ? 36.495 2.388 -60.464 1.00 81.44 163 VAL A O 1
ATOM 1156 N N . ARG A 1 164 ? 36.201 4.344 -61.512 1.00 82.25 164 ARG A N 1
ATOM 1157 C CA . ARG A 1 164 ? 35.641 5.063 -60.358 1.00 82.25 164 ARG A CA 1
ATOM 1158 C C . ARG A 1 164 ? 34.155 4.781 -60.100 1.00 82.25 164 ARG A C 1
ATOM 1160 O O . ARG A 1 164 ? 33.688 5.054 -58.994 1.00 82.25 164 ARG A O 1
ATOM 1167 N N . LEU A 1 165 ? 33.418 4.196 -61.048 1.00 82.81 165 LEU A N 1
ATOM 1168 C CA . LEU A 1 165 ? 31.972 3.948 -60.919 1.00 82.81 165 LEU A CA 1
ATOM 1169 C C . LEU A 1 165 ? 31.558 3.250 -59.605 1.00 82.81 165 LEU A C 1
ATOM 1171 O O . LEU A 1 165 ? 30.649 3.758 -58.944 1.00 82.81 165 LEU A O 1
ATOM 1175 N N . PRO A 1 166 ? 32.222 2.166 -59.145 1.00 84.75 166 PRO A N 1
ATOM 1176 C CA . PRO A 1 166 ? 31.883 1.538 -57.865 1.00 84.75 166 PRO A CA 1
ATOM 1177 C C . PRO A 1 166 ? 32.010 2.487 -56.664 1.00 84.75 166 PRO A C 1
ATOM 1179 O O . PRO A 1 166 ? 31.200 2.429 -55.736 1.00 84.75 166 PRO A O 1
ATOM 1182 N N . ALA A 1 167 ? 33.005 3.382 -56.680 1.00 81.75 167 ALA A N 1
ATOM 1183 C CA . ALA A 1 167 ? 33.207 4.370 -55.625 1.00 81.75 167 ALA A CA 1
ATOM 1184 C C . ALA A 1 167 ? 32.114 5.451 -55.648 1.00 81.75 167 ALA A C 1
ATOM 1186 O O . ALA A 1 167 ? 31.593 5.806 -54.588 1.00 81.75 167 ALA A O 1
ATOM 1187 N N . ASP A 1 168 ? 31.716 5.912 -56.838 1.00 82.62 168 ASP A N 1
ATOM 1188 C CA . ASP A 1 168 ? 30.633 6.887 -57.018 1.00 82.62 168 ASP A CA 1
ATOM 1189 C C . ASP A 1 168 ? 29.281 6.334 -56.533 1.00 82.62 168 ASP A C 1
ATOM 1191 O O . ASP A 1 168 ? 28.552 7.001 -55.798 1.00 82.62 168 ASP A O 1
ATOM 1195 N N . MET A 1 169 ? 28.988 5.068 -56.826 1.00 85.12 169 MET A N 1
ATOM 1196 C CA . MET A 1 169 ? 27.793 4.387 -56.314 1.00 85.12 169 MET A CA 1
ATOM 1197 C C . MET A 1 169 ? 27.852 4.169 -54.797 1.00 85.12 169 MET A C 1
ATOM 1199 O O . MET A 1 169 ? 26.840 4.291 -54.105 1.00 85.12 169 MET A O 1
ATOM 1203 N N . GLY A 1 170 ? 29.037 3.854 -54.264 1.00 83.94 170 GLY A N 1
ATOM 1204 C CA . GLY A 1 170 ? 29.260 3.728 -52.826 1.00 83.94 170 GLY A CA 1
ATOM 1205 C C . GLY A 1 170 ? 28.989 5.034 -52.073 1.00 83.94 170 GLY A C 1
ATOM 1206 O O . GLY A 1 170 ? 28.394 4.996 -50.998 1.00 83.94 170 GLY A O 1
ATOM 1207 N N . MET A 1 171 ? 29.369 6.183 -52.647 1.00 81.12 171 MET A N 1
ATOM 1208 C CA . MET A 1 171 ? 29.053 7.505 -52.086 1.00 81.12 171 MET A CA 1
ATOM 1209 C C . MET A 1 171 ? 27.548 7.754 -52.045 1.00 81.12 171 MET A C 1
ATOM 1211 O O . MET A 1 171 ? 27.017 8.185 -51.023 1.00 81.12 171 MET A O 1
ATOM 1215 N N . TRP A 1 172 ? 26.834 7.418 -53.117 1.00 85.19 172 TRP A N 1
ATOM 1216 C CA . TRP A 1 172 ? 25.382 7.566 -53.143 1.00 85.19 172 TRP A CA 1
ATOM 1217 C C . TRP A 1 172 ? 24.673 6.708 -52.087 1.00 85.19 172 TRP A C 1
ATOM 1219 O O . TRP A 1 172 ? 23.842 7.217 -51.336 1.00 85.19 172 TRP A O 1
ATOM 1229 N N . LYS A 1 173 ? 25.046 5.425 -51.963 1.00 86.88 173 LYS A N 1
ATOM 1230 C CA . LYS A 1 173 ? 24.485 4.518 -50.942 1.00 86.88 173 LYS A CA 1
ATOM 1231 C C . LYS A 1 173 ? 24.721 5.029 -49.516 1.00 86.88 173 LYS A C 1
ATOM 1233 O O . LYS A 1 173 ? 23.860 4.866 -48.656 1.00 86.88 173 LYS A O 1
ATOM 1238 N N . ARG A 1 174 ? 25.867 5.665 -49.253 1.00 81.19 174 ARG A N 1
ATOM 1239 C CA . ARG A 1 174 ? 26.153 6.279 -47.947 1.00 81.19 174 ARG A CA 1
ATOM 1240 C C . ARG A 1 174 ? 25.310 7.521 -47.686 1.00 81.19 174 ARG A C 1
ATOM 1242 O O . ARG A 1 174 ? 24.733 7.623 -46.609 1.00 81.19 174 ARG A O 1
ATOM 1249 N N . ARG A 1 175 ? 25.160 8.413 -48.669 1.00 81.38 175 ARG A N 1
ATOM 1250 C CA . ARG A 1 175 ? 24.251 9.571 -48.567 1.00 81.38 175 ARG A CA 1
ATOM 1251 C C . ARG A 1 175 ? 22.810 9.148 -48.294 1.00 81.38 175 ARG A C 1
ATOM 1253 O O . ARG A 1 175 ? 22.125 9.760 -47.481 1.00 81.38 175 ARG A O 1
ATOM 1260 N N . LEU A 1 176 ? 22.374 8.077 -48.947 1.00 84.81 176 LEU A N 1
ATOM 1261 C CA . LEU A 1 176 ? 21.087 7.444 -48.704 1.00 84.81 176 LEU A CA 1
ATOM 1262 C C . LEU A 1 176 ? 20.972 6.939 -47.260 1.00 84.81 176 LEU A C 1
ATOM 1264 O O . LEU A 1 176 ? 20.008 7.278 -46.584 1.00 84.81 176 LEU A O 1
ATOM 1268 N N . ALA A 1 177 ? 21.965 6.199 -46.760 1.00 83.00 177 ALA A N 1
ATOM 1269 C CA . ALA A 1 177 ? 21.988 5.743 -45.370 1.00 83.00 177 ALA A CA 1
ATOM 1270 C C . ALA A 1 177 ? 21.961 6.909 -44.363 1.00 83.00 177 ALA A C 1
ATOM 1272 O O . ALA A 1 177 ? 21.234 6.841 -43.377 1.00 83.00 177 ALA A O 1
ATOM 1273 N N . ALA A 1 178 ? 22.687 7.997 -44.633 1.00 79.00 178 ALA A N 1
ATOM 1274 C CA . ALA A 1 178 ? 22.669 9.196 -43.800 1.00 79.00 178 ALA A CA 1
ATOM 1275 C C . ALA A 1 178 ? 21.272 9.845 -43.769 1.00 79.00 178 ALA A C 1
ATOM 1277 O O . ALA A 1 178 ? 20.747 10.122 -42.690 1.00 79.00 178 ALA A O 1
ATOM 1278 N N . ALA A 1 179 ? 20.612 9.980 -44.925 1.00 82.06 179 ALA A N 1
ATOM 1279 C CA . ALA A 1 179 ? 19.248 10.504 -45.006 1.00 82.06 179 ALA A CA 1
ATOM 1280 C C . ALA A 1 179 ? 18.221 9.629 -44.262 1.00 82.06 179 ALA A C 1
ATOM 1282 O O . ALA A 1 179 ? 17.318 10.161 -43.621 1.00 82.06 179 ALA A O 1
ATOM 1283 N N . LEU A 1 180 ? 18.380 8.299 -44.276 1.00 82.25 180 LEU A N 1
ATOM 1284 C CA . LEU A 1 180 ? 17.514 7.373 -43.527 1.00 82.25 180 LEU A CA 1
ATOM 1285 C C . LEU A 1 180 ? 17.626 7.539 -42.003 1.00 82.25 180 LEU A C 1
ATOM 1287 O O . LEU A 1 180 ? 16.675 7.244 -41.285 1.00 82.25 180 LEU A O 1
ATOM 1291 N N . VAL A 1 181 ? 18.768 8.028 -41.512 1.00 80.19 181 VAL A N 1
ATOM 1292 C CA . VAL A 1 181 ? 19.014 8.316 -40.087 1.00 80.19 181 VAL A CA 1
ATOM 1293 C C . VAL A 1 181 ? 18.736 9.799 -39.760 1.00 80.19 181 VAL A C 1
ATOM 1295 O O . VAL A 1 181 ? 18.995 10.265 -38.656 1.00 80.19 181 VAL A O 1
ATOM 1298 N N . GLY A 1 182 ? 18.163 10.559 -40.703 1.00 76.25 182 GLY A N 1
ATOM 1299 C CA . GLY A 1 182 ? 17.812 11.973 -40.523 1.00 76.25 182 GLY A CA 1
ATOM 1300 C C . GLY A 1 182 ? 18.990 12.942 -40.670 1.00 76.25 182 GLY A C 1
ATOM 1301 O O . GLY A 1 182 ? 18.871 14.120 -40.338 1.00 76.25 182 GLY A O 1
ATOM 1302 N N . LEU A 1 183 ? 20.127 12.466 -41.177 1.00 69.88 183 LEU A N 1
ATOM 1303 C CA . LEU A 1 183 ? 21.348 13.238 -41.384 1.00 69.88 183 LEU A CA 1
ATOM 1304 C C . LEU A 1 183 ? 21.466 13.593 -42.871 1.00 69.88 183 LEU A C 1
ATOM 1306 O O . LEU A 1 183 ? 22.195 12.966 -43.636 1.00 69.88 183 LEU A O 1
ATOM 1310 N N . GLY A 1 184 ? 20.702 14.605 -43.286 1.00 72.31 184 GLY A N 1
ATOM 1311 C CA . GLY A 1 184 ? 20.677 15.115 -44.659 1.00 72.31 184 GLY A CA 1
ATOM 1312 C C . GLY A 1 184 ? 19.470 14.647 -45.473 1.00 72.31 184 GLY A C 1
ATOM 1313 O O . GLY A 1 184 ? 18.505 14.104 -44.942 1.00 72.31 184 GLY A O 1
ATOM 1314 N N . SER A 1 185 ? 19.505 14.896 -46.782 1.00 70.69 185 SER A N 1
ATOM 1315 C CA . SER A 1 185 ? 18.440 14.500 -47.707 1.00 70.69 185 SER A CA 1
ATOM 1316 C C . SER A 1 185 ? 19.020 13.911 -48.992 1.00 70.69 185 SER A C 1
ATOM 1318 O O . SER A 1 185 ? 20.106 14.293 -49.436 1.00 70.69 185 SER A O 1
ATOM 1320 N N . VAL A 1 186 ? 18.289 12.969 -49.589 1.00 72.25 186 VAL A N 1
ATOM 1321 C CA . VAL A 1 186 ? 18.541 12.485 -50.950 1.00 72.25 186 VAL A CA 1
ATOM 1322 C C . VAL A 1 186 ? 17.345 12.895 -51.796 1.00 72.25 186 VAL A C 1
ATOM 1324 O O . VAL A 1 186 ? 16.275 12.299 -51.704 1.00 72.25 186 VAL A O 1
ATOM 1327 N N . GLY A 1 187 ? 17.506 13.965 -52.573 1.00 68.38 187 GLY A N 1
ATOM 1328 C CA . GLY A 1 187 ? 16.473 14.444 -53.486 1.00 68.38 187 GLY A CA 1
ATOM 1329 C C . GLY A 1 187 ? 16.483 13.672 -54.804 1.00 68.38 187 GLY A C 1
ATOM 1330 O O . GLY A 1 187 ? 17.544 13.338 -55.322 1.00 68.38 187 GLY A O 1
ATOM 1331 N N . ALA A 1 188 ? 15.306 13.451 -55.397 1.00 61.12 188 ALA A N 1
ATOM 1332 C CA . ALA A 1 188 ? 15.180 12.829 -56.721 1.00 61.12 188 ALA A CA 1
ATOM 1333 C C . ALA A 1 188 ? 15.781 13.679 -57.864 1.00 61.12 188 ALA A C 1
ATOM 1335 O O . ALA A 1 188 ? 16.024 13.161 -58.950 1.00 61.12 188 ALA A O 1
ATOM 1336 N N . ALA A 1 189 ? 16.008 14.976 -57.625 1.00 54.19 189 ALA A N 1
ATOM 1337 C CA . ALA A 1 189 ? 16.579 15.910 -58.596 1.00 54.19 189 ALA A CA 1
ATOM 1338 C C . ALA A 1 189 ? 18.115 15.860 -58.675 1.00 54.19 189 ALA A C 1
ATOM 1340 O O . ALA A 1 189 ? 18.692 16.400 -59.616 1.00 54.19 189 ALA A O 1
ATOM 1341 N N . GLU A 1 190 ? 18.785 15.241 -57.700 1.00 64.06 190 GLU A N 1
ATOM 1342 C CA . GLU A 1 190 ? 20.240 15.163 -57.694 1.00 64.06 190 GLU A CA 1
ATOM 1343 C C . GLU A 1 190 ? 20.692 13.862 -58.368 1.00 64.06 190 GLU A C 1
ATOM 1345 O O . GLU A 1 190 ? 20.218 12.784 -57.991 1.00 64.06 190 GLU A O 1
ATOM 1350 N N . PRO A 1 191 ? 21.579 13.923 -59.380 1.00 66.00 191 PRO A N 1
ATOM 1351 C CA . PRO A 1 191 ? 22.026 12.723 -60.065 1.00 66.00 191 PRO A CA 1
ATOM 1352 C C . PRO A 1 191 ? 22.729 11.806 -59.055 1.00 66.00 191 PRO A C 1
ATOM 1354 O O . PRO A 1 191 ? 23.640 12.253 -58.355 1.00 66.00 191 PRO A O 1
ATOM 1357 N N . PRO A 1 192 ? 22.335 10.525 -58.966 1.00 72.12 192 PRO A N 1
ATOM 1358 C CA . PRO A 1 192 ? 22.813 9.653 -57.902 1.00 72.12 192 PRO A CA 1
ATOM 1359 C C . PRO A 1 192 ? 24.320 9.389 -58.018 1.00 72.12 192 PRO A C 1
ATOM 1361 O O . PRO A 1 192 ? 25.011 9.290 -57.014 1.00 72.12 192 PRO A O 1
ATOM 1364 N N . PHE A 1 193 ? 24.857 9.336 -59.236 1.00 78.69 193 PHE A N 1
ATOM 1365 C CA . PHE A 1 193 ? 26.287 9.227 -59.531 1.00 78.69 193 PHE A CA 1
ATOM 1366 C C . PHE A 1 193 ? 26.558 9.731 -60.959 1.00 78.69 193 PHE A C 1
ATOM 1368 O O . PHE A 1 193 ? 25.623 9.949 -61.741 1.00 78.69 193 PHE A O 1
ATOM 1375 N N . ARG A 1 194 ? 27.838 9.948 -61.292 1.00 75.06 194 ARG A N 1
ATOM 1376 C CA . ARG A 1 194 ? 28.282 10.511 -62.580 1.00 75.06 194 ARG A CA 1
ATOM 1377 C C . ARG A 1 194 ? 27.907 9.642 -63.778 1.00 75.06 194 ARG A C 1
ATOM 1379 O O . ARG A 1 194 ? 27.614 8.455 -63.651 1.00 75.06 194 ARG A O 1
ATOM 1386 N N . ASP A 1 195 ? 27.916 10.252 -64.960 1.00 76.56 195 ASP A N 1
ATOM 1387 C CA . ASP A 1 195 ? 27.769 9.543 -66.226 1.00 76.56 195 ASP A CA 1
ATOM 1388 C C . ASP A 1 195 ? 29.136 9.253 -66.850 1.00 76.56 195 ASP A C 1
ATOM 1390 O O . ASP A 1 195 ? 29.658 10.038 -67.634 1.00 76.56 195 ASP A O 1
ATOM 1394 N N . ALA A 1 196 ? 29.733 8.118 -66.483 1.00 73.81 196 ALA A N 1
ATOM 1395 C CA . ALA A 1 196 ? 31.073 7.767 -66.950 1.00 73.81 196 ALA A CA 1
ATOM 1396 C C . ALA A 1 196 ? 31.170 7.605 -68.480 1.00 73.81 196 ALA A C 1
ATOM 1398 O O . ALA A 1 196 ? 32.246 7.808 -69.037 1.00 73.81 196 ALA A O 1
ATOM 1399 N N . ALA A 1 197 ? 30.073 7.243 -69.159 1.00 71.62 197 ALA A N 1
ATOM 1400 C CA . ALA A 1 197 ? 30.051 7.100 -70.613 1.00 71.62 197 ALA A CA 1
ATOM 1401 C C . ALA A 1 197 ? 30.026 8.469 -71.310 1.00 71.62 197 ALA A C 1
ATOM 1403 O O . ALA A 1 197 ? 30.777 8.682 -72.263 1.00 71.62 197 ALA A O 1
ATOM 1404 N N . ALA A 1 198 ? 29.224 9.408 -70.793 1.00 72.88 198 ALA A N 1
ATOM 1405 C CA . ALA A 1 198 ? 29.204 10.785 -71.283 1.00 72.88 198 ALA A CA 1
ATOM 1406 C C . ALA A 1 198 ? 30.514 11.533 -70.972 1.00 72.88 198 ALA A C 1
ATOM 1408 O O . ALA A 1 198 ? 31.041 12.217 -71.847 1.00 72.88 198 ALA A O 1
ATOM 1409 N N . ASP A 1 199 ? 31.078 11.352 -69.770 1.00 72.12 199 ASP A N 1
ATOM 1410 C CA . ASP A 1 199 ? 32.335 11.988 -69.336 1.00 72.12 199 ASP A CA 1
ATOM 1411 C C . ASP A 1 199 ? 33.538 11.580 -70.210 1.00 72.12 199 ASP A C 1
ATOM 1413 O O . ASP A 1 199 ? 34.487 12.347 -70.367 1.00 72.12 199 ASP A O 1
ATOM 1417 N N . LEU A 1 200 ? 33.508 10.371 -70.781 1.00 72.31 200 LEU A N 1
ATOM 1418 C CA . LEU A 1 200 ? 34.558 9.841 -71.657 1.00 72.31 200 LEU A CA 1
ATOM 1419 C C . LEU A 1 200 ? 34.263 10.028 -73.154 1.00 72.31 200 LEU A C 1
ATOM 1421 O O . LEU A 1 200 ? 35.093 9.642 -73.975 1.00 72.31 200 LEU A O 1
ATOM 1425 N N . GLY A 1 201 ? 33.107 10.597 -73.517 1.00 70.06 201 GLY A N 1
ATOM 1426 C CA . GLY A 1 201 ? 32.708 10.803 -74.913 1.00 70.06 201 GLY A CA 1
ATOM 1427 C C . GLY A 1 201 ? 32.620 9.508 -75.729 1.00 70.06 201 GLY A C 1
ATOM 1428 O O . GLY A 1 201 ? 32.926 9.518 -76.920 1.00 70.06 201 GLY A O 1
ATOM 1429 N N . ILE A 1 202 ? 32.262 8.388 -75.091 1.00 70.44 202 ILE A N 1
ATOM 1430 C CA . ILE A 1 202 ? 32.233 7.072 -75.743 1.00 70.44 202 ILE A CA 1
ATOM 1431 C C . ILE A 1 202 ? 31.016 6.998 -76.671 1.00 70.44 202 ILE A C 1
ATOM 1433 O O . ILE A 1 202 ? 29.885 7.217 -76.236 1.00 70.44 202 ILE A O 1
ATOM 1437 N N . ASP A 1 203 ? 31.248 6.673 -77.944 1.00 69.25 203 ASP A N 1
ATOM 1438 C CA . ASP A 1 203 ? 30.191 6.557 -78.948 1.00 69.25 203 ASP A CA 1
ATOM 1439 C C . ASP A 1 203 ? 29.238 5.390 -78.620 1.00 69.25 203 ASP A C 1
ATOM 1441 O O . ASP A 1 203 ? 29.659 4.262 -78.349 1.00 69.25 203 ASP A O 1
ATOM 1445 N N . ALA A 1 204 ? 27.933 5.660 -78.675 1.00 65.25 204 ALA A N 1
ATOM 1446 C CA . ALA A 1 204 ? 26.869 4.698 -78.394 1.00 65.25 204 ALA A CA 1
ATOM 1447 C C . ALA A 1 204 ? 26.767 3.579 -79.449 1.00 65.25 204 ALA A C 1
ATOM 1449 O O . ALA A 1 204 ? 25.980 2.646 -79.283 1.00 65.25 204 ALA A O 1
ATOM 1450 N N . THR A 1 205 ? 27.550 3.662 -80.529 1.00 70.62 205 THR A N 1
ATOM 1451 C CA . THR A 1 205 ? 27.624 2.642 -81.578 1.00 70.62 205 THR A CA 1
ATOM 1452 C C . THR A 1 205 ? 28.399 1.380 -81.163 1.00 70.62 205 THR A C 1
ATOM 1454 O O . THR A 1 205 ? 28.145 0.322 -81.742 1.00 70.62 205 THR A O 1
ATOM 1457 N N . ASP A 1 206 ? 29.279 1.423 -80.146 1.00 79.56 206 ASP A N 1
ATOM 1458 C CA . ASP A 1 206 ? 29.913 0.212 -79.588 1.00 79.56 206 ASP A CA 1
ATOM 1459 C C . ASP A 1 206 ? 28.892 -0.570 -78.734 1.00 79.56 206 ASP A C 1
ATOM 1461 O O . ASP A 1 206 ? 28.386 -0.040 -77.738 1.00 79.56 206 ASP A O 1
ATOM 1465 N N . PRO A 1 207 ? 28.615 -1.855 -79.036 1.00 80.31 207 PRO A N 1
ATOM 1466 C CA . PRO A 1 207 ? 27.722 -2.688 -78.232 1.00 80.31 207 PRO A CA 1
ATOM 1467 C C . PRO A 1 207 ? 28.080 -2.754 -76.738 1.00 80.31 207 PRO A C 1
ATOM 1469 O O . PRO A 1 207 ? 27.194 -2.952 -75.905 1.00 80.31 207 PRO A O 1
ATOM 1472 N N . ALA A 1 208 ? 29.359 -2.616 -76.374 1.00 78.31 208 ALA A N 1
ATOM 1473 C CA . ALA A 1 208 ? 29.788 -2.573 -74.977 1.00 78.31 208 ALA A CA 1
ATOM 1474 C C . ALA A 1 208 ? 29.461 -1.222 -74.314 1.00 78.31 208 ALA A C 1
ATOM 1476 O O . ALA A 1 208 ? 28.976 -1.207 -73.181 1.00 78.31 208 ALA A O 1
ATOM 1477 N N . ALA A 1 209 ? 29.641 -0.110 -75.034 1.00 80.00 209 ALA A N 1
ATOM 1478 C CA . ALA A 1 209 ? 29.265 1.231 -74.586 1.00 80.00 209 ALA A CA 1
ATOM 1479 C C . ALA A 1 209 ? 27.745 1.372 -74.433 1.00 80.00 209 ALA A C 1
ATOM 1481 O O . ALA A 1 209 ? 27.269 1.853 -73.406 1.00 80.00 209 ALA A O 1
ATOM 1482 N N . ALA A 1 210 ? 26.975 0.849 -75.391 1.00 83.81 210 ALA A N 1
ATOM 1483 C CA . ALA A 1 210 ? 25.515 0.830 -75.336 1.00 83.81 210 ALA A CA 1
ATOM 1484 C C . ALA A 1 210 ? 24.982 0.090 -74.093 1.00 83.81 210 ALA A C 1
ATOM 1486 O O . ALA A 1 210 ? 24.040 0.554 -73.450 1.00 83.81 210 ALA A O 1
ATOM 1487 N N . ARG A 1 211 ? 25.612 -1.030 -73.704 1.00 84.62 211 ARG A N 1
ATOM 1488 C CA . ARG A 1 211 ? 25.257 -1.775 -72.480 1.00 84.62 211 ARG A CA 1
ATOM 1489 C C . ARG A 1 211 ? 25.545 -0.984 -71.206 1.00 84.62 211 ARG A C 1
ATOM 1491 O O . ARG A 1 211 ? 24.727 -1.015 -70.291 1.00 84.62 211 ARG A O 1
ATOM 1498 N N . LEU A 1 212 ? 26.679 -0.283 -71.145 1.00 85.25 212 LEU A N 1
ATOM 1499 C CA . LEU A 1 212 ? 27.022 0.569 -70.004 1.00 85.25 212 LEU A CA 1
ATOM 1500 C C . LEU A 1 212 ? 26.025 1.726 -69.853 1.00 85.25 212 LEU A C 1
ATOM 1502 O O . LEU A 1 212 ? 25.538 1.967 -68.750 1.00 85.25 212 LEU A O 1
ATOM 1506 N N . ILE A 1 213 ? 25.698 2.402 -70.957 1.00 85.31 213 ILE A N 1
ATOM 1507 C CA . ILE A 1 213 ? 24.741 3.517 -70.983 1.00 85.31 213 ILE A CA 1
ATOM 1508 C C . ILE A 1 213 ? 23.354 3.042 -70.528 1.00 85.31 213 ILE A C 1
ATOM 1510 O O . ILE A 1 213 ? 22.745 3.671 -69.663 1.00 85.31 213 ILE A O 1
ATOM 1514 N N . ALA A 1 214 ? 22.874 1.907 -71.050 1.00 87.31 214 ALA A N 1
ATOM 1515 C CA . ALA A 1 214 ? 21.575 1.346 -70.681 1.00 87.31 214 ALA A CA 1
ATOM 1516 C C . ALA A 1 214 ? 21.506 0.963 -69.191 1.00 87.31 214 ALA A C 1
ATOM 1518 O O . ALA A 1 214 ? 20.613 1.420 -68.478 1.00 87.31 214 ALA A O 1
ATOM 1519 N N . ALA A 1 215 ? 22.487 0.201 -68.694 1.00 87.62 215 ALA A N 1
ATOM 1520 C CA . ALA A 1 215 ? 22.535 -0.198 -67.287 1.00 87.62 215 ALA A CA 1
ATOM 1521 C C . ALA A 1 215 ? 22.689 1.010 -66.343 1.00 87.62 215 ALA A C 1
ATOM 1523 O O . ALA A 1 215 ? 22.121 1.031 -65.250 1.00 87.62 215 ALA A O 1
ATOM 1524 N N . GLY A 1 216 ? 23.422 2.044 -66.771 1.00 86.44 216 GLY A N 1
ATOM 1525 C CA . GLY A 1 216 ? 23.547 3.298 -66.035 1.00 86.44 216 GLY A CA 1
ATOM 1526 C C . GLY A 1 216 ? 22.244 4.090 -65.967 1.00 86.44 216 GLY A C 1
ATOM 1527 O O . GLY A 1 216 ? 21.903 4.602 -64.899 1.00 86.44 216 GLY A O 1
ATOM 1528 N N . ALA A 1 217 ? 21.483 4.154 -67.061 1.00 86.94 217 ALA A N 1
ATOM 1529 C CA . ALA A 1 217 ? 20.169 4.792 -67.083 1.00 86.94 217 ALA A CA 1
ATOM 1530 C C . ALA A 1 217 ? 19.165 4.070 -66.166 1.00 86.94 217 ALA A C 1
ATOM 1532 O O . ALA A 1 217 ? 18.474 4.726 -65.385 1.00 86.94 217 ALA A O 1
ATOM 1533 N N . GLU A 1 218 ? 19.136 2.733 -66.190 1.00 89.31 218 GLU A N 1
ATOM 1534 C CA . GLU A 1 218 ? 18.299 1.923 -65.291 1.00 89.31 218 GLU A CA 1
ATOM 1535 C C . GLU A 1 218 ? 18.671 2.139 -63.819 1.00 89.31 218 GLU A C 1
ATOM 1537 O O . GLU A 1 218 ? 17.807 2.425 -62.987 1.00 89.31 218 GLU A O 1
ATOM 1542 N N . ALA A 1 219 ? 19.965 2.081 -63.490 1.00 89.25 219 ALA A N 1
ATOM 1543 C CA . ALA A 1 219 ? 20.439 2.292 -62.127 1.00 89.25 219 ALA A CA 1
ATOM 1544 C C . ALA A 1 219 ? 20.097 3.705 -61.617 1.00 89.25 219 ALA A C 1
ATOM 1546 O O . ALA A 1 219 ? 19.603 3.852 -60.498 1.00 89.25 219 ALA A O 1
ATOM 1547 N N . LYS A 1 220 ? 20.286 4.746 -62.441 1.00 88.75 220 LYS A N 1
ATOM 1548 C CA . LYS A 1 220 ? 19.900 6.125 -62.096 1.00 88.75 220 LYS A CA 1
ATOM 1549 C C . LYS A 1 220 ? 18.386 6.266 -61.911 1.00 88.75 220 LYS A C 1
ATOM 1551 O O . LYS A 1 220 ? 17.952 6.916 -60.962 1.00 88.75 220 LYS A O 1
ATOM 1556 N N . GLY A 1 221 ? 17.590 5.626 -62.769 1.00 89.62 221 GLY A N 1
ATOM 1557 C CA . GLY A 1 221 ? 16.129 5.624 -62.679 1.00 89.62 221 GLY A CA 1
ATOM 1558 C C . GLY A 1 221 ? 15.617 4.979 -61.390 1.00 89.62 221 GLY A C 1
ATOM 1559 O O . GLY A 1 221 ? 14.794 5.567 -60.688 1.00 89.62 221 GLY A O 1
ATOM 1560 N N . HIS A 1 222 ? 16.146 3.810 -61.023 1.00 92.00 222 HIS A N 1
ATOM 1561 C CA . HIS A 1 222 ? 15.784 3.132 -59.775 1.00 92.00 222 HIS A CA 1
ATOM 1562 C C . HIS A 1 222 ? 16.238 3.901 -58.529 1.00 92.00 222 HIS A C 1
ATOM 1564 O O . HIS A 1 222 ? 15.485 3.996 -57.560 1.00 92.00 222 HIS A O 1
ATOM 1570 N N . ALA A 1 223 ? 17.425 4.510 -58.565 1.00 88.69 223 ALA A N 1
ATOM 1571 C CA . ALA A 1 223 ? 17.915 5.377 -57.498 1.00 88.69 223 ALA A CA 1
ATOM 1572 C C . ALA A 1 223 ? 17.019 6.616 -57.289 1.00 88.69 223 ALA A C 1
ATOM 1574 O O . ALA A 1 223 ? 16.672 6.943 -56.152 1.00 88.69 223 ALA A O 1
ATOM 1575 N N . ALA A 1 224 ? 16.577 7.266 -58.370 1.00 88.75 224 ALA A N 1
ATOM 1576 C CA . ALA A 1 224 ? 15.642 8.391 -58.303 1.00 88.75 224 ALA A CA 1
ATOM 1577 C C . ALA A 1 224 ? 14.250 7.963 -57.805 1.00 88.75 224 ALA A C 1
ATOM 1579 O O . ALA A 1 224 ? 13.655 8.646 -56.970 1.00 88.75 224 ALA A O 1
ATOM 1580 N N . ALA A 1 225 ? 13.750 6.808 -58.260 1.00 89.19 225 ALA A N 1
ATOM 1581 C CA . ALA A 1 225 ? 12.489 6.237 -57.789 1.00 89.19 225 ALA A CA 1
ATOM 1582 C C . ALA A 1 225 ? 12.534 5.916 -56.288 1.00 89.19 225 ALA A C 1
ATOM 1584 O O . ALA A 1 225 ? 11.576 6.193 -55.566 1.00 89.19 225 ALA A O 1
ATOM 1585 N N . MET A 1 226 ? 13.663 5.393 -55.802 1.00 89.62 226 MET A N 1
ATOM 1586 C CA . MET A 1 226 ? 13.881 5.169 -54.378 1.00 89.62 226 MET A CA 1
ATOM 1587 C C . MET A 1 226 ? 13.883 6.485 -53.594 1.00 89.62 226 MET A C 1
ATOM 1589 O O . MET A 1 226 ? 13.183 6.586 -52.591 1.00 89.62 226 MET A O 1
ATOM 1593 N N . ALA A 1 227 ? 14.630 7.495 -54.049 1.00 87.62 227 ALA A N 1
ATOM 1594 C CA . ALA A 1 227 ? 14.686 8.804 -53.398 1.00 87.62 227 ALA A CA 1
ATOM 1595 C C . ALA A 1 227 ? 13.298 9.468 -53.317 1.00 87.62 227 ALA A C 1
ATOM 1597 O O . ALA A 1 227 ? 12.913 9.993 -52.273 1.00 87.62 227 ALA A O 1
ATOM 1598 N N . ALA A 1 228 ? 12.507 9.380 -54.391 1.00 88.38 228 ALA A N 1
ATOM 1599 C CA . ALA A 1 228 ? 11.135 9.879 -54.422 1.00 88.38 228 ALA A CA 1
ATOM 1600 C C . ALA A 1 228 ? 10.206 9.114 -53.462 1.00 88.38 228 ALA A C 1
ATOM 1602 O O . ALA A 1 228 ? 9.422 9.737 -52.745 1.00 88.38 228 ALA A O 1
ATOM 1603 N N . ALA A 1 229 ? 10.309 7.781 -53.415 1.00 89.00 229 ALA A N 1
ATOM 1604 C CA . ALA A 1 229 ? 9.519 6.948 -52.510 1.00 89.00 229 ALA A CA 1
ATOM 1605 C C . ALA A 1 229 ? 9.862 7.213 -51.034 1.00 89.00 229 ALA A C 1
ATOM 1607 O O . ALA A 1 229 ? 8.960 7.320 -50.205 1.00 89.00 229 ALA A O 1
ATOM 1608 N N . LEU A 1 230 ? 11.146 7.402 -50.712 1.00 85.94 230 LEU A N 1
ATOM 1609 C CA . LEU A 1 230 ? 11.587 7.797 -49.371 1.00 85.94 230 LEU A CA 1
ATOM 1610 C C . LEU A 1 230 ? 11.067 9.181 -48.974 1.00 85.94 230 LEU A C 1
ATOM 1612 O O . LEU A 1 230 ? 10.603 9.348 -47.850 1.00 85.94 230 LEU A O 1
ATOM 1616 N N . GLY A 1 231 ? 11.063 10.148 -49.897 1.00 83.94 231 GLY A N 1
ATOM 1617 C CA . GLY A 1 231 ? 10.476 11.472 -49.659 1.00 83.94 231 GLY A CA 1
ATOM 1618 C C . GLY A 1 231 ? 8.971 11.440 -49.358 1.00 83.94 231 GLY A C 1
ATOM 1619 O O . GLY A 1 231 ? 8.456 12.345 -48.708 1.00 83.94 231 GLY A O 1
ATOM 1620 N N . GLN A 1 232 ? 8.271 10.387 -49.789 1.00 88.94 232 GLN A N 1
ATOM 1621 C CA . GLN A 1 232 ? 6.849 10.141 -49.512 1.00 88.94 232 GLN A CA 1
ATOM 1622 C C . GLN A 1 232 ? 6.625 9.161 -48.347 1.00 88.94 232 GLN A C 1
ATOM 1624 O O . GLN A 1 232 ? 5.480 8.832 -48.042 1.00 88.94 232 GLN A O 1
ATOM 1629 N N . ASN A 1 233 ? 7.697 8.688 -47.700 1.00 86.50 233 ASN A N 1
ATOM 1630 C CA . ASN A 1 233 ? 7.668 7.651 -46.665 1.00 86.50 233 ASN A CA 1
ATOM 1631 C C . ASN A 1 233 ? 7.010 6.324 -47.131 1.00 86.50 233 ASN A C 1
ATOM 1633 O O . ASN A 1 233 ? 6.471 5.565 -46.325 1.00 86.50 233 ASN A O 1
ATOM 1637 N N . ASP A 1 234 ? 7.043 6.040 -48.441 1.00 90.94 234 ASP A N 1
ATOM 1638 C CA . ASP A 1 234 ? 6.457 4.849 -49.073 1.00 90.94 234 ASP A CA 1
ATOM 1639 C C . ASP A 1 234 ? 7.493 3.715 -49.152 1.00 90.94 234 ASP A C 1
ATOM 1641 O O . ASP A 1 234 ? 8.141 3.468 -50.176 1.00 90.94 234 ASP A O 1
ATOM 1645 N N . TRP A 1 235 ? 7.655 3.000 -48.038 1.00 89.00 235 TRP A N 1
ATOM 1646 C CA . TRP A 1 235 ? 8.587 1.873 -47.925 1.00 89.00 235 TRP A CA 1
ATOM 1647 C C . TRP A 1 235 ? 8.249 0.704 -48.855 1.00 89.00 235 TRP A C 1
ATOM 1649 O O . TRP A 1 235 ? 9.152 -0.015 -49.288 1.00 89.00 235 TRP A O 1
ATOM 1659 N N . GLY A 1 236 ? 6.967 0.550 -49.206 1.00 91.88 236 GLY A N 1
ATOM 1660 C CA . GLY A 1 236 ? 6.494 -0.477 -50.132 1.00 91.88 236 GLY A CA 1
ATOM 1661 C C . GLY A 1 236 ? 7.061 -0.302 -51.539 1.00 91.88 236 GLY A C 1
ATOM 1662 O O . GLY A 1 236 ? 7.278 -1.292 -52.233 1.00 91.88 236 GLY A O 1
ATOM 1663 N N . LYS A 1 237 ? 7.372 0.938 -51.939 1.00 91.69 237 LYS A N 1
ATOM 1664 C CA . LYS A 1 237 ? 8.056 1.242 -53.205 1.00 91.69 237 LYS A CA 1
ATOM 1665 C C . LYS A 1 237 ? 9.558 1.466 -53.049 1.00 91.69 237 LYS A C 1
ATOM 1667 O O . LYS A 1 237 ? 10.311 1.103 -53.951 1.00 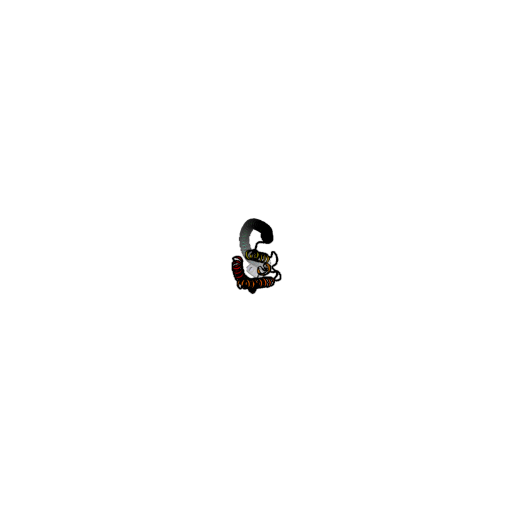91.69 237 LYS A O 1
ATOM 1672 N N . ALA A 1 238 ? 10.011 2.013 -51.920 1.00 89.81 238 ALA A N 1
ATOM 1673 C CA . ALA A 1 238 ? 11.428 2.304 -51.699 1.00 89.81 238 ALA A CA 1
ATOM 1674 C C . ALA A 1 238 ? 12.297 1.034 -51.656 1.00 89.81 238 ALA A C 1
ATOM 1676 O O . ALA A 1 238 ? 13.374 1.006 -52.253 1.00 89.81 238 ALA A O 1
ATOM 1677 N N . ILE A 1 239 ? 11.827 -0.030 -50.991 1.00 90.44 239 ILE A N 1
ATOM 1678 C CA . ILE A 1 239 ? 12.595 -1.277 -50.846 1.00 90.44 239 ILE A CA 1
ATOM 1679 C C . ILE A 1 239 ? 12.771 -1.992 -52.201 1.00 90.44 239 ILE A C 1
ATOM 1681 O O . ILE A 1 239 ? 13.918 -2.281 -52.558 1.00 90.44 239 ILE A O 1
ATOM 1685 N N . PRO A 1 240 ? 11.711 -2.235 -53.003 1.00 95.00 240 PRO A N 1
ATOM 1686 C CA . PRO A 1 240 ? 11.880 -2.815 -54.336 1.00 95.00 240 PRO A CA 1
ATOM 1687 C C . PRO A 1 240 ? 12.737 -1.949 -55.264 1.00 95.00 240 PRO A C 1
ATOM 1689 O O . PRO A 1 240 ? 13.549 -2.482 -56.018 1.00 95.00 240 PRO A O 1
ATOM 1692 N N . ALA A 1 241 ? 12.616 -0.617 -55.185 1.00 91.81 241 ALA A N 1
ATOM 1693 C CA . ALA A 1 241 ? 13.443 0.295 -55.973 1.00 91.81 241 ALA A CA 1
ATOM 1694 C C . ALA A 1 241 ? 14.939 0.165 -55.633 1.00 91.81 241 ALA A C 1
ATOM 1696 O O . ALA A 1 241 ? 15.767 0.142 -56.543 1.00 91.81 241 ALA A O 1
ATOM 1697 N N . TYR A 1 242 ? 15.298 -0.007 -54.355 1.00 91.25 242 TYR A N 1
ATOM 1698 C CA . TYR A 1 242 ? 16.685 -0.265 -53.951 1.00 91.25 242 TYR A CA 1
ATOM 1699 C C . TYR A 1 242 ? 17.222 -1.599 -54.484 1.00 91.25 242 TYR A C 1
ATOM 1701 O O . TYR A 1 242 ? 18.354 -1.676 -54.958 1.00 91.25 242 TYR A O 1
ATOM 1709 N N . GLN A 1 243 ? 16.414 -2.660 -54.430 1.00 92.81 243 GLN A N 1
ATOM 1710 C CA . GLN A 1 243 ? 16.803 -3.982 -54.934 1.00 92.81 243 GLN A CA 1
ATOM 1711 C C . GLN A 1 243 ? 17.004 -3.977 -56.458 1.00 92.81 243 GLN A C 1
ATOM 1713 O O . GLN A 1 243 ? 17.966 -4.562 -56.968 1.00 92.81 243 GLN A O 1
ATOM 1718 N N . ALA A 1 244 ? 16.127 -3.279 -57.182 1.00 92.69 244 ALA A N 1
ATOM 1719 C CA . ALA A 1 244 ? 16.261 -3.066 -58.619 1.00 92.69 244 ALA A CA 1
ATOM 1720 C C . ALA A 1 244 ? 17.511 -2.232 -58.944 1.00 92.69 244 ALA A C 1
ATOM 1722 O O . ALA A 1 244 ? 18.290 -2.605 -59.822 1.00 92.69 244 ALA A O 1
ATOM 1723 N N . PHE A 1 245 ? 17.772 -1.176 -58.164 1.00 93.00 245 PHE A N 1
ATOM 1724 C CA . PHE A 1 245 ? 19.009 -0.404 -58.251 1.00 93.00 245 PHE A CA 1
ATOM 1725 C C . PHE A 1 245 ? 20.250 -1.280 -58.052 1.00 93.00 245 PHE A C 1
ATOM 1727 O O . PHE A 1 245 ? 21.132 -1.234 -58.895 1.00 93.00 245 PHE A O 1
ATOM 1734 N N . GLU A 1 246 ? 20.328 -2.103 -56.999 1.00 91.44 246 GLU A N 1
ATOM 1735 C CA . GLU A 1 246 ? 21.469 -3.005 -56.746 1.00 91.44 246 GLU A CA 1
ATOM 1736 C C . GLU A 1 246 ? 21.740 -3.959 -57.917 1.00 91.44 246 GLU A C 1
ATOM 1738 O O . GLU A 1 246 ? 22.890 -4.285 -58.221 1.00 91.44 246 GLU A O 1
ATOM 1743 N N . THR A 1 247 ? 20.680 -4.403 -58.589 1.00 92.88 247 THR A N 1
ATOM 1744 C CA . THR A 1 247 ? 20.785 -5.292 -59.748 1.00 92.88 247 THR A CA 1
ATOM 1745 C C . THR A 1 247 ? 21.343 -4.544 -60.961 1.00 92.88 247 THR A C 1
ATOM 1747 O O . THR A 1 247 ? 22.345 -4.976 -61.537 1.00 92.88 247 THR A O 1
ATOM 1750 N N . ALA A 1 248 ? 20.769 -3.385 -61.298 1.00 90.25 248 ALA A N 1
ATOM 1751 C CA . ALA A 1 248 ? 21.231 -2.542 -62.405 1.00 90.25 248 ALA A CA 1
ATOM 1752 C C . ALA A 1 248 ? 22.657 -2.003 -62.170 1.00 90.25 248 ALA A C 1
ATOM 1754 O O . ALA A 1 248 ? 23.498 -2.003 -63.066 1.00 90.25 248 ALA A O 1
ATOM 1755 N N . ALA A 1 249 ? 22.968 -1.635 -60.927 1.00 88.81 249 ALA A N 1
ATOM 1756 C CA . ALA A 1 249 ? 24.284 -1.238 -60.442 1.00 88.81 249 ALA A CA 1
ATOM 1757 C C . ALA A 1 249 ? 25.367 -2.283 -60.749 1.00 88.81 249 ALA A C 1
ATOM 1759 O O . ALA A 1 249 ? 26.426 -1.947 -61.281 1.00 88.81 249 ALA A O 1
ATOM 1760 N N . LYS A 1 250 ? 25.109 -3.560 -60.439 1.00 90.69 250 LYS A N 1
ATOM 1761 C CA . LYS A 1 250 ? 26.046 -4.658 -60.728 1.00 90.69 250 LYS A CA 1
ATOM 1762 C C . LYS A 1 250 ? 26.260 -4.840 -62.230 1.00 90.69 250 LYS A C 1
ATOM 1764 O O . LYS A 1 250 ? 27.398 -5.023 -62.658 1.00 90.69 250 LYS A O 1
ATOM 1769 N N . ALA A 1 251 ? 25.191 -4.756 -63.022 1.00 89.38 251 ALA A N 1
ATOM 1770 C CA . ALA A 1 251 ? 25.273 -4.843 -64.479 1.00 89.38 251 ALA A CA 1
ATOM 1771 C C . ALA A 1 251 ? 26.098 -3.689 -65.076 1.00 89.38 251 ALA A C 1
ATOM 1773 O O . ALA A 1 251 ? 26.943 -3.915 -65.943 1.00 89.38 251 ALA A O 1
ATOM 1774 N N . MET A 1 252 ? 25.912 -2.471 -64.559 1.00 88.69 252 MET A N 1
ATOM 1775 C CA . MET A 1 252 ? 26.666 -1.285 -64.966 1.00 88.69 252 MET A CA 1
ATOM 1776 C C . MET A 1 252 ? 28.166 -1.432 -64.668 1.00 88.69 252 MET A C 1
ATOM 1778 O O . MET A 1 252 ? 28.987 -1.188 -65.549 1.00 88.69 252 MET A O 1
ATOM 1782 N N . VAL A 1 253 ? 28.537 -1.877 -63.460 1.00 88.06 253 VAL A N 1
ATOM 1783 C CA . VAL A 1 253 ? 29.948 -2.093 -63.085 1.00 88.06 253 VAL A CA 1
ATOM 1784 C C . VAL A 1 253 ? 30.599 -3.163 -63.964 1.00 88.06 253 VAL A C 1
ATOM 1786 O O . VAL A 1 253 ? 31.694 -2.946 -64.478 1.00 88.06 253 VAL A O 1
ATOM 1789 N N . ALA A 1 254 ? 29.912 -4.281 -64.214 1.00 88.38 254 ALA A N 1
ATOM 1790 C CA . ALA A 1 254 ? 30.428 -5.336 -65.085 1.00 88.38 254 ALA A CA 1
ATOM 1791 C C . ALA A 1 254 ? 30.661 -4.847 -66.529 1.00 88.38 254 ALA A C 1
ATOM 1793 O O . ALA A 1 254 ? 31.668 -5.195 -67.150 1.00 88.38 254 ALA A O 1
ATOM 1794 N N . ALA A 1 255 ? 29.763 -4.009 -67.062 1.00 86.81 255 ALA A N 1
ATOM 1795 C CA . ALA A 1 255 ? 29.932 -3.394 -68.378 1.00 86.81 255 ALA A CA 1
ATOM 1796 C C . ALA A 1 255 ? 31.117 -2.410 -68.410 1.00 86.81 255 ALA A C 1
ATOM 1798 O O . ALA A 1 255 ? 31.901 -2.420 -69.362 1.00 86.81 255 ALA A O 1
ATOM 1799 N N . ALA A 1 256 ? 31.288 -1.609 -67.354 1.00 85.56 256 ALA A N 1
ATOM 1800 C CA . ALA A 1 256 ? 32.392 -0.662 -67.226 1.00 85.56 256 ALA A CA 1
ATOM 1801 C C . ALA A 1 256 ? 33.758 -1.357 -67.156 1.00 85.56 256 ALA A C 1
ATOM 1803 O O . ALA A 1 256 ? 34.694 -0.941 -67.836 1.00 85.56 256 ALA A O 1
ATOM 1804 N N . GLU A 1 257 ? 33.874 -2.445 -66.391 1.00 85.12 257 GLU A N 1
ATOM 1805 C CA . GLU A 1 257 ? 35.102 -3.243 -66.320 1.00 85.12 257 GLU A CA 1
ATOM 1806 C C . GLU A 1 257 ? 35.463 -3.908 -67.654 1.00 85.12 257 GLU A C 1
ATOM 1808 O O . GLU A 1 257 ? 36.643 -4.103 -67.944 1.00 85.12 257 GLU A O 1
ATOM 1813 N N . GLY A 1 258 ? 34.462 -4.298 -68.449 1.00 82.50 258 GLY A N 1
ATOM 1814 C CA . GLY A 1 258 ? 34.673 -4.858 -69.784 1.00 82.50 258 GLY A CA 1
ATOM 1815 C C . GLY A 1 258 ? 35.194 -3.824 -70.784 1.00 82.50 258 GLY A C 1
ATOM 1816 O O . GLY A 1 258 ? 36.009 -4.164 -71.638 1.00 82.50 258 GLY A O 1
ATOM 1817 N N . LEU A 1 259 ? 34.758 -2.568 -70.655 1.00 81.75 259 LEU A N 1
ATOM 1818 C CA . LEU A 1 259 ? 35.229 -1.437 -71.461 1.00 81.75 259 LEU A CA 1
ATOM 1819 C C . LEU A 1 259 ? 36.611 -0.944 -71.026 1.00 81.75 259 LEU A C 1
ATOM 1821 O O . LEU A 1 259 ? 37.450 -0.688 -71.875 1.00 81.75 259 LEU A O 1
ATOM 1825 N N . ALA A 1 260 ? 36.872 -0.858 -69.720 1.00 80.12 260 ALA A N 1
ATOM 1826 C CA . ALA A 1 260 ? 38.148 -0.379 -69.186 1.00 80.12 260 ALA A CA 1
ATOM 1827 C C . ALA A 1 260 ? 39.336 -1.322 -69.468 1.00 80.12 260 ALA A C 1
ATOM 1829 O O . ALA A 1 260 ? 40.485 -0.921 -69.320 1.00 80.12 260 ALA A O 1
ATOM 1830 N N . ARG A 1 261 ? 39.064 -2.584 -69.830 1.00 78.19 261 ARG A N 1
ATOM 1831 C CA . ARG A 1 261 ? 40.072 -3.597 -70.186 1.00 78.19 261 ARG A CA 1
ATOM 1832 C C . ARG A 1 261 ? 40.441 -3.619 -71.677 1.00 78.19 261 ARG A C 1
ATOM 1834 O O . ARG A 1 261 ? 41.320 -4.399 -72.040 1.00 78.19 261 ARG A O 1
ATOM 1841 N N . ARG A 1 262 ? 39.751 -2.845 -72.520 1.00 69.62 262 ARG A N 1
ATOM 1842 C CA . ARG A 1 262 ? 40.038 -2.697 -73.957 1.00 69.62 262 ARG A CA 1
ATOM 1843 C C . ARG A 1 262 ? 41.013 -1.551 -74.188 1.00 69.62 262 ARG A C 1
ATOM 1845 O O . ARG A 1 262 ? 41.852 -1.711 -75.097 1.00 69.62 262 ARG A O 1
#